Protein AF-A0AAU8ALI7-F1 (afdb_monomer)

Secondary structure (DSSP, 8-state):
---EEEEEE-GGGHHHHHHHHHHTHHHHTTSEEEEEHHHHHHHHHHH---EEEE--GGGTHHHHHHHHHHTT--SEEEEE--SSSPPTTHHHHHHHHHHHHHTT-EEE-SHHHHHHHHH-GGGGSPP--------EE---S-TT-EEEEE--TTEEHHHHHHHHHHHHHTT-EEEEE-TT--TT-EEEEEEEE--SSSSPEEEEEEEEEP-S-GGG--GGG-SEEEE--BSHHHHHTT-HHHHHHHHHHHHTT--EEEETTTHHHHHTSSTTTTTT-EE---GGGHHHHHHTT-EEPP--TT-EEEETTEEEESSGGGHHHHHHHHHHHTT----EEPP----------

Structure (mmCIF, N/CA/C/O backbone):
data_AF-A0AAU8ALI7-F1
#
_entry.id   AF-A0AAU8ALI7-F1
#
loop_
_atom_site.group_PDB
_atom_site.id
_atom_site.type_symbol
_atom_site.label_atom_id
_atom_site.label_alt_id
_atom_site.label_comp_id
_atom_site.label_asym_id
_atom_site.label_entity_id
_atom_site.label_seq_id
_atom_site.pdbx_PDB_ins_code
_atom_site.Cartn_x
_atom_site.Cartn_y
_atom_site.Cartn_z
_atom_site.occupancy
_atom_site.B_iso_or_equiv
_atom_site.auth_seq_id
_atom_site.auth_comp_id
_atom_site.auth_asym_id
_atom_site.auth_atom_id
_atom_site.pdbx_PDB_model_num
ATOM 1 N N . MET A 1 1 ? -32.760 -2.750 18.058 1.00 70.12 1 MET A N 1
ATOM 2 C CA . MET A 1 1 ? -31.903 -3.450 17.072 1.00 70.12 1 MET A CA 1
ATOM 3 C C . MET A 1 1 ? -30.450 -3.290 17.502 1.00 70.12 1 MET A C 1
ATOM 5 O O . MET A 1 1 ? -30.125 -2.247 18.060 1.00 70.12 1 MET A O 1
ATOM 9 N N . LYS A 1 2 ? -29.601 -4.308 17.316 1.00 86.44 2 LYS A N 1
ATOM 10 C CA . LYS A 1 2 ? -28.184 -4.256 17.710 1.00 86.44 2 LYS A CA 1
ATOM 11 C C . LYS A 1 2 ? -27.398 -3.426 16.685 1.00 86.44 2 LYS A C 1
ATOM 13 O O . LYS A 1 2 ? -27.507 -3.691 15.497 1.00 86.44 2 LYS A O 1
ATOM 18 N N . GLN A 1 3 ? -26.627 -2.447 17.154 1.00 91.06 3 GLN A N 1
ATOM 19 C CA . GLN A 1 3 ? -25.783 -1.574 16.313 1.00 91.06 3 GLN A CA 1
ATOM 20 C C . GLN A 1 3 ? -24.332 -2.049 16.363 1.00 91.06 3 GLN A C 1
ATOM 22 O O . GLN A 1 3 ? -23.925 -2.662 17.353 1.00 91.06 3 GLN A O 1
ATOM 27 N N . ARG A 1 4 ? -23.555 -1.754 15.321 1.00 94.50 4 ARG A N 1
ATOM 28 C CA . ARG A 1 4 ? -22.120 -2.053 15.216 1.00 94.50 4 ARG A CA 1
ATOM 29 C C . ARG A 1 4 ? -21.335 -0.764 15.441 1.00 94.50 4 ARG A C 1
ATOM 31 O O . ARG A 1 4 ? -21.298 0.102 14.567 1.00 94.50 4 ARG A O 1
ATOM 38 N N . ILE A 1 5 ? -20.747 -0.632 16.629 1.00 96.19 5 ILE A N 1
ATOM 39 C CA . ILE A 1 5 ? -20.137 0.609 17.125 1.00 96.19 5 ILE A CA 1
ATOM 40 C C . ILE A 1 5 ? -18.626 0.421 17.239 1.00 96.19 5 ILE A C 1
ATOM 42 O O . ILE A 1 5 ? -18.169 -0.488 17.930 1.00 96.19 5 ILE A O 1
ATOM 46 N N . ALA A 1 6 ? -17.844 1.288 16.599 1.00 97.69 6 ALA A N 1
ATOM 47 C CA . ALA A 1 6 ? -16.396 1.331 16.771 1.00 97.69 6 ALA A CA 1
ATOM 48 C C . ALA A 1 6 ? -15.996 2.444 17.734 1.00 97.69 6 ALA A C 1
ATOM 50 O O . ALA A 1 6 ? -16.487 3.565 17.622 1.00 97.69 6 ALA A O 1
ATOM 51 N N . MET A 1 7 ? -15.059 2.144 18.631 1.00 97.81 7 MET A N 1
ATOM 52 C CA . MET A 1 7 ? -14.462 3.099 19.561 1.00 97.81 7 MET A CA 1
ATOM 53 C C . MET A 1 7 ? -12.962 3.237 19.289 1.00 97.81 7 MET A C 1
ATOM 55 O O . MET A 1 7 ? -12.190 2.281 19.427 1.00 97.81 7 MET A O 1
ATOM 59 N N . VAL A 1 8 ? -12.542 4.446 18.923 1.00 96.19 8 VAL A N 1
ATOM 60 C CA . VAL A 1 8 ? -11.147 4.812 18.635 1.00 96.19 8 VAL A CA 1
ATOM 61 C C . VAL A 1 8 ? -10.798 6.081 19.400 1.00 96.19 8 VAL A C 1
ATOM 63 O O . VAL A 1 8 ? -11.642 6.940 19.627 1.00 96.19 8 VAL A O 1
ATOM 66 N N . ALA A 1 9 ? -9.555 6.208 19.848 1.00 95.44 9 ALA A N 1
ATOM 67 C CA . ALA A 1 9 ? -9.121 7.397 20.568 1.00 95.44 9 ALA A CA 1
ATOM 68 C C . ALA A 1 9 ? -7.627 7.620 20.367 1.00 95.44 9 ALA A C 1
ATOM 70 O O . ALA A 1 9 ? -6.855 6.657 20.421 1.00 95.44 9 ALA A O 1
ATOM 71 N N . HIS A 1 10 ? -7.226 8.881 20.195 1.00 93.31 10 HIS A N 1
ATOM 72 C CA . HIS A 1 10 ? -5.819 9.260 20.328 1.00 93.31 10 HIS A CA 1
ATOM 73 C C . HIS A 1 10 ? -5.335 8.968 21.754 1.00 93.31 10 HIS A C 1
ATOM 75 O O . HIS A 1 10 ? -6.132 8.884 22.692 1.00 93.31 10 HIS A O 1
ATOM 81 N N . ASP A 1 11 ? -4.024 8.801 21.931 1.00 90.44 11 ASP A N 1
ATOM 82 C CA . ASP A 1 11 ? -3.444 8.333 23.196 1.00 90.44 11 ASP A CA 1
ATOM 83 C C . ASP A 1 11 ? -3.861 9.180 24.404 1.00 90.44 11 ASP A C 1
ATOM 85 O O . ASP A 1 11 ? -4.261 8.626 25.434 1.00 90.44 11 ASP A O 1
ATOM 89 N N . SER A 1 12 ? -3.855 10.506 24.245 1.00 91.75 12 SER A N 1
ATOM 90 C CA . SER A 1 12 ? -4.278 11.478 25.261 1.00 91.75 12 SER A CA 1
ATOM 91 C C . SER A 1 12 ? -5.777 11.410 25.586 1.00 91.75 12 SER A C 1
ATOM 93 O O . SER A 1 12 ? -6.181 11.767 26.690 1.00 91.75 12 SER A O 1
ATOM 95 N N . GLN A 1 13 ? -6.603 10.897 24.669 1.00 95.75 13 GLN A N 1
ATOM 96 C CA . GLN A 1 13 ? -8.066 10.841 24.787 1.00 95.75 13 GLN A CA 1
ATOM 97 C C . GLN A 1 13 ? -8.597 9.491 25.285 1.00 95.75 13 GLN A C 1
ATOM 99 O O . GLN A 1 13 ? -9.768 9.372 25.652 1.00 95.75 13 GLN A O 1
ATOM 104 N N . LYS A 1 14 ? -7.757 8.453 25.337 1.00 95.94 14 LYS A N 1
ATOM 105 C CA . LYS A 1 14 ? -8.155 7.119 25.815 1.00 95.94 14 LYS A CA 1
ATOM 106 C C . LYS A 1 14 ? -8.745 7.110 27.234 1.00 95.94 14 LYS A C 1
ATOM 108 O O . LYS A 1 14 ? -9.722 6.391 27.420 1.00 95.94 14 LYS A O 1
ATOM 113 N N . PRO A 1 15 ? -8.231 7.872 28.225 1.00 97.12 15 PRO A N 1
ATOM 114 C CA . PRO A 1 15 ? -8.880 7.958 29.535 1.00 97.12 15 PRO A CA 1
ATOM 115 C C . PRO A 1 15 ? -10.328 8.454 29.429 1.00 97.12 15 PRO A C 1
ATOM 117 O O . PRO A 1 15 ? -11.236 7.798 29.927 1.00 97.12 15 PRO A O 1
ATOM 120 N N . ALA A 1 16 ? -10.556 9.531 28.670 1.00 97.19 16 ALA A N 1
ATOM 121 C CA . ALA A 1 16 ? -11.891 10.078 28.450 1.00 97.19 16 ALA A CA 1
ATOM 122 C C . ALA A 1 16 ? -12.823 9.086 27.733 1.00 97.19 16 ALA A C 1
ATOM 124 O O . ALA A 1 16 ? -14.003 9.011 28.071 1.00 97.19 16 ALA A O 1
ATOM 125 N N . MET A 1 17 ? -12.303 8.301 26.780 1.00 98.06 17 MET A N 1
ATOM 126 C CA . MET A 1 17 ? -13.054 7.230 26.112 1.00 98.06 17 MET A CA 1
ATOM 127 C C . MET A 1 17 ? -13.484 6.133 27.094 1.00 98.06 17 MET A C 1
ATOM 129 O O . MET A 1 17 ? -14.634 5.705 27.062 1.00 98.06 17 MET A O 1
ATOM 133 N N . VAL A 1 18 ? -12.586 5.683 27.976 1.00 98.25 18 VAL A N 1
ATOM 134 C CA . VAL A 1 18 ? -12.904 4.656 28.984 1.00 98.25 18 VAL A CA 1
ATOM 135 C C . VAL A 1 18 ? -13.940 5.172 29.980 1.00 98.25 18 VAL A C 1
ATOM 137 O O . VAL A 1 18 ? -14.906 4.468 30.268 1.00 98.25 18 VAL A O 1
ATOM 140 N N . ASP A 1 19 ? -13.776 6.402 30.468 1.00 98.12 19 ASP A N 1
ATOM 141 C CA . ASP A 1 19 ? -14.725 7.020 31.399 1.00 98.12 19 ASP A CA 1
ATOM 142 C C . ASP A 1 19 ? -16.109 7.187 30.765 1.00 98.12 19 ASP A C 1
ATOM 144 O O . ASP A 1 19 ? -17.129 6.909 31.400 1.00 98.12 19 ASP A O 1
ATOM 148 N N . TRP A 1 20 ? -16.150 7.600 29.497 1.00 98.25 20 TRP A N 1
ATOM 149 C CA . TRP A 1 20 ? -17.383 7.681 28.724 1.00 98.25 20 TRP A CA 1
ATOM 150 C C . TRP A 1 20 ? -18.023 6.298 28.542 1.00 98.25 20 TRP A C 1
ATOM 152 O O . TRP A 1 20 ? -19.189 6.110 28.885 1.00 98.25 20 TRP A O 1
ATOM 162 N N . ALA A 1 21 ? -17.256 5.297 28.107 1.00 98.06 21 ALA A N 1
ATOM 163 C CA . ALA A 1 21 ? -17.763 3.941 27.910 1.00 98.06 21 ALA A CA 1
ATOM 164 C C . ALA A 1 21 ? -18.290 3.318 29.214 1.00 98.06 21 ALA A C 1
ATOM 166 O O . ALA A 1 21 ? -19.308 2.628 29.200 1.00 98.06 21 ALA A O 1
ATOM 167 N N . ARG A 1 22 ? -17.649 3.601 30.356 1.00 97.94 22 ARG A N 1
ATOM 168 C CA . ARG A 1 22 ? -18.122 3.168 31.678 1.00 97.94 22 ARG A CA 1
ATOM 169 C C . ARG A 1 22 ? -19.449 3.831 32.050 1.00 97.94 22 ARG A C 1
ATOM 171 O O . ARG A 1 22 ? -20.348 3.145 32.526 1.00 97.94 22 ARG A O 1
ATOM 178 N N . ALA A 1 23 ? -19.591 5.135 31.810 1.00 97.62 23 ALA A N 1
ATOM 179 C CA . ALA A 1 23 ? -20.829 5.868 32.086 1.00 97.62 23 ALA A CA 1
ATOM 180 C C . ALA A 1 23 ? -22.013 5.410 31.213 1.00 97.62 23 ALA A C 1
ATOM 182 O O . ALA A 1 23 ? -23.163 5.536 31.624 1.00 97.62 23 ALA A O 1
ATOM 183 N N . HIS A 1 24 ? -21.732 4.858 30.030 1.00 96.88 24 HIS A N 1
ATOM 184 C CA . HIS A 1 24 ? -22.733 4.381 29.069 1.00 96.88 24 HIS A CA 1
ATOM 185 C C . HIS A 1 24 ? -22.754 2.856 28.916 1.00 96.88 24 HIS A C 1
ATOM 187 O O . HIS A 1 24 ? -23.304 2.340 27.941 1.00 96.88 24 HIS A O 1
ATOM 193 N N . ARG A 1 25 ? -22.176 2.128 29.879 1.00 96.69 25 ARG A N 1
ATOM 194 C CA . ARG A 1 25 ? -21.976 0.675 29.815 1.00 96.69 25 ARG A CA 1
ATOM 195 C C . ARG A 1 25 ? -23.263 -0.085 29.517 1.00 96.69 25 ARG A C 1
ATOM 197 O O . ARG A 1 25 ? -23.260 -0.962 28.659 1.00 96.69 25 ARG A O 1
ATOM 204 N N . ASP A 1 26 ? -24.345 0.264 30.205 1.00 94.38 26 ASP A N 1
ATOM 205 C CA . ASP A 1 26 ? -25.620 -0.445 30.085 1.00 94.38 26 ASP A CA 1
ATOM 206 C C . ASP A 1 26 ? -26.161 -0.369 28.656 1.00 94.38 26 ASP A C 1
ATOM 208 O O . ASP A 1 26 ? -26.565 -1.384 28.093 1.00 94.38 26 ASP A O 1
ATOM 212 N N . VAL A 1 27 ? -26.053 0.803 28.023 1.00 93.50 27 VAL A N 1
ATOM 213 C CA . VAL A 1 27 ? -26.450 0.989 26.624 1.00 93.50 27 VAL A CA 1
ATOM 214 C C . VAL A 1 27 ? -25.483 0.257 25.697 1.00 93.50 27 VAL A C 1
ATOM 216 O O . VAL A 1 27 ? -25.910 -0.556 24.883 1.00 93.50 27 VAL A O 1
ATOM 219 N N . LEU A 1 28 ? -24.174 0.480 25.846 1.00 95.56 28 LEU A N 1
ATOM 220 C CA . LEU A 1 28 ? -23.146 -0.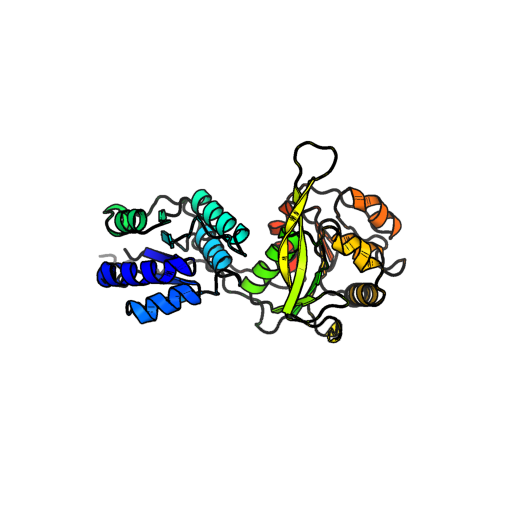096 24.969 1.00 95.56 28 LEU A CA 1
ATOM 221 C C . LEU A 1 28 ? -23.142 -1.630 24.977 1.00 95.56 28 LEU A C 1
ATOM 223 O O . LEU A 1 28 ? -22.909 -2.241 23.936 1.00 95.56 28 LEU A O 1
ATOM 227 N N . SER A 1 29 ? -23.450 -2.253 26.116 1.00 96.00 29 SER A N 1
ATOM 228 C CA . SER A 1 29 ? -23.508 -3.714 26.260 1.00 96.00 29 SER A CA 1
ATOM 229 C C . SER A 1 29 ? -24.579 -4.382 25.386 1.00 96.00 29 SER A C 1
ATOM 231 O O . SER A 1 29 ? -24.453 -5.558 25.043 1.00 96.00 29 SER A O 1
ATOM 233 N N . ALA A 1 30 ? -25.600 -3.631 24.961 1.00 93.75 30 ALA A N 1
ATOM 234 C CA . ALA A 1 30 ? -26.629 -4.118 24.049 1.00 93.75 30 ALA A CA 1
ATOM 235 C C . ALA A 1 30 ? -26.174 -4.135 22.575 1.00 93.75 30 ALA A C 1
ATOM 237 O O . ALA A 1 30 ? -26.891 -4.668 21.726 1.00 93.75 30 ALA A O 1
ATOM 238 N N . HIS A 1 31 ? -24.998 -3.578 22.258 1.00 94.56 31 HIS A N 1
ATOM 239 C CA . HIS A 1 31 ? -24.466 -3.387 20.905 1.00 94.56 31 HIS A CA 1
ATOM 240 C C . HIS A 1 31 ? -23.264 -4.297 20.604 1.00 94.56 31 HIS A C 1
ATOM 242 O O . HIS A 1 31 ? -22.757 -5.006 21.470 1.00 94.56 31 HIS A O 1
ATOM 248 N N . THR A 1 32 ? -22.864 -4.383 19.333 1.00 96.00 32 THR A N 1
ATOM 249 C CA . THR A 1 32 ? -21.643 -5.094 18.923 1.00 96.00 32 THR A CA 1
ATOM 250 C C . THR A 1 32 ? -20.525 -4.070 18.864 1.00 96.00 32 THR A C 1
ATOM 252 O O . THR A 1 32 ? -20.617 -3.109 18.098 1.00 96.00 32 THR A O 1
ATOM 255 N N . LEU A 1 33 ? -19.492 -4.259 19.679 1.00 97.56 33 LEU A N 1
ATOM 256 C CA . LEU A 1 33 ? -18.451 -3.260 19.880 1.00 97.56 33 LEU A CA 1
ATOM 257 C C . LEU A 1 33 ? -17.150 -3.674 19.194 1.00 97.56 33 LEU A C 1
ATOM 259 O O . LEU A 1 33 ? -16.700 -4.814 19.313 1.00 97.56 3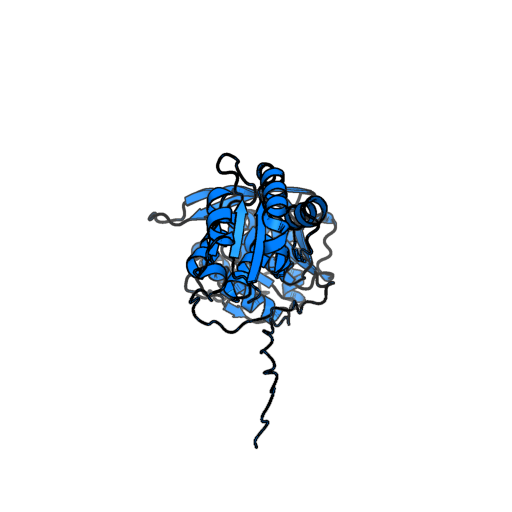3 LEU A O 1
ATOM 263 N N . TYR A 1 34 ? -16.528 -2.716 18.519 1.00 98.06 34 TYR A N 1
ATOM 264 C CA . TYR A 1 34 ? -15.217 -2.835 17.892 1.00 98.06 34 TYR A CA 1
ATOM 265 C C . TYR A 1 34 ? -14.286 -1.757 18.443 1.00 98.06 34 TYR A C 1
ATOM 267 O O . TYR A 1 34 ? -14.726 -0.675 18.833 1.00 98.06 34 TYR A O 1
ATOM 275 N N . GLY A 1 35 ? -12.983 -2.009 18.438 1.00 96.12 35 GLY A N 1
ATOM 276 C CA . GLY A 1 35 ? -12.000 -0.981 18.765 1.00 96.12 35 GLY A CA 1
ATOM 277 C C . GLY A 1 35 ? -10.611 -1.353 18.281 1.00 96.12 35 GLY A C 1
ATOM 278 O O . GLY A 1 35 ? -10.262 -2.531 18.218 1.00 96.12 35 GLY A O 1
ATOM 279 N N . THR A 1 36 ? -9.793 -0.356 17.948 1.00 94.12 36 THR A N 1
ATOM 280 C CA . THR A 1 36 ? -8.374 -0.603 17.650 1.00 94.12 36 THR A CA 1
ATOM 281 C C . THR A 1 36 ? -7.682 -1.166 18.888 1.00 94.12 36 THR A C 1
ATOM 283 O O . THR A 1 36 ? -8.018 -0.759 20.000 1.00 94.12 36 THR A O 1
ATOM 286 N N . ALA A 1 37 ? -6.713 -2.075 18.721 1.00 89.06 37 ALA A N 1
ATOM 287 C CA . ALA A 1 37 ? -6.124 -2.874 19.809 1.00 89.06 37 ALA A CA 1
ATOM 288 C C . ALA A 1 37 ? -5.899 -2.090 21.114 1.00 89.06 37 ALA A C 1
ATOM 290 O O . ALA A 1 37 ? -6.317 -2.505 22.191 1.00 89.06 37 ALA A O 1
ATOM 291 N N . SER A 1 38 ? -5.277 -0.913 21.005 1.00 91.25 38 SER A N 1
ATOM 292 C CA . SER A 1 38 ? -4.932 -0.091 22.164 1.00 91.25 38 SER A CA 1
ATOM 293 C C . SER A 1 38 ? -6.118 0.628 22.821 1.00 91.25 38 SER A C 1
ATOM 295 O O . SER A 1 38 ? -6.106 0.812 24.035 1.00 91.25 38 SER A O 1
ATOM 297 N N . THR A 1 39 ? -7.130 1.053 22.059 1.00 95.31 39 THR A N 1
ATOM 298 C CA . THR A 1 39 ? -8.319 1.723 22.616 1.00 95.31 39 THR A CA 1
ATOM 299 C C . THR A 1 39 ? -9.338 0.691 23.074 1.00 95.31 39 THR A C 1
ATOM 301 O O . THR A 1 39 ? -9.785 0.750 24.217 1.00 95.31 39 THR A O 1
ATOM 304 N N . GLY A 1 40 ? -9.636 -0.295 22.225 1.00 95.12 40 GLY A N 1
ATOM 305 C CA . GLY A 1 40 ? -10.546 -1.393 22.534 1.00 95.12 40 GLY A CA 1
ATOM 306 C C . GLY A 1 40 ? -10.106 -2.177 23.768 1.00 95.12 40 GLY A C 1
ATOM 307 O O . GLY A 1 40 ? -10.933 -2.424 24.637 1.00 95.12 40 GLY A O 1
ATOM 308 N N . GLY A 1 41 ? -8.805 -2.468 23.911 1.00 95.06 41 GLY A N 1
ATOM 309 C CA . GLY A 1 41 ? -8.275 -3.150 25.095 1.00 95.06 41 GLY A CA 1
ATOM 310 C C . GLY A 1 41 ? -8.517 -2.366 26.389 1.00 95.06 41 GLY A C 1
ATOM 311 O O . GLY A 1 41 ? -9.008 -2.925 27.365 1.00 95.06 41 GLY A O 1
ATOM 312 N N . ARG A 1 42 ? -8.271 -1.047 26.376 1.00 96.69 42 ARG A N 1
ATOM 313 C CA . ARG A 1 42 ? -8.520 -0.181 27.543 1.00 96.69 42 ARG A CA 1
ATOM 314 C C . ARG A 1 42 ? -10.004 -0.053 27.879 1.00 96.69 42 ARG A C 1
ATOM 316 O O . ARG A 1 42 ? -10.344 0.048 29.054 1.00 96.69 42 ARG A O 1
ATOM 323 N N . VAL A 1 43 ? -10.882 -0.032 26.876 1.00 97.50 43 VAL A N 1
ATOM 324 C CA . VAL A 1 43 ? -12.336 0.007 27.094 1.00 97.50 43 VAL A CA 1
ATOM 325 C C . VAL A 1 43 ? -12.838 -1.325 27.648 1.00 97.50 43 VAL A C 1
ATOM 327 O O . VAL A 1 43 ? -13.603 -1.317 28.610 1.00 97.50 43 VAL A O 1
ATOM 330 N N . ALA A 1 44 ? -12.383 -2.454 27.102 1.00 95.62 44 ALA A N 1
ATOM 331 C CA . ALA A 1 44 ? -12.765 -3.777 27.586 1.00 95.62 44 ALA A CA 1
ATOM 332 C C . ALA A 1 44 ? -12.381 -3.966 29.061 1.00 95.62 44 ALA A C 1
ATOM 334 O O . ALA A 1 44 ? -13.228 -4.325 29.877 1.00 95.62 44 ALA A O 1
ATOM 335 N N . GLU A 1 45 ? -11.140 -3.627 29.420 1.00 95.50 45 GLU A N 1
ATOM 336 C CA . GLU A 1 45 ? -10.646 -3.697 30.798 1.00 95.50 45 GLU A CA 1
ATOM 337 C C . GLU A 1 45 ? -11.331 -2.667 31.713 1.00 95.50 45 GLU A C 1
ATOM 339 O O . GLU A 1 45 ? -11.841 -3.005 32.780 1.00 95.50 45 GLU A O 1
ATOM 344 N N . GLY A 1 46 ? -11.373 -1.398 31.300 1.00 94.56 46 GLY A N 1
ATOM 345 C CA . GLY A 1 46 ? -11.804 -0.298 32.160 1.00 94.56 46 GLY A CA 1
ATOM 346 C C . GLY A 1 46 ? -13.320 -0.148 32.315 1.00 94.56 46 GLY A C 1
ATOM 347 O O . GLY A 1 46 ? -13.771 0.377 33.339 1.00 94.56 46 GLY A O 1
ATOM 348 N N . ALA A 1 47 ? -14.108 -0.583 31.330 1.00 95.12 47 ALA A N 1
ATOM 349 C CA . ALA A 1 47 ? -15.572 -0.511 31.344 1.00 95.12 47 ALA A CA 1
ATOM 350 C C . ALA A 1 47 ? -16.251 -1.893 31.434 1.00 95.12 47 ALA A C 1
ATOM 352 O O . ALA A 1 47 ? -17.472 -1.960 31.588 1.00 95.12 47 ALA A O 1
ATOM 353 N N . GLY A 1 48 ? -15.494 -2.997 31.369 1.00 94.81 48 GLY A N 1
ATOM 354 C CA . GLY A 1 48 ? -16.042 -4.355 31.449 1.00 94.81 48 GLY A CA 1
ATOM 355 C C . GLY A 1 48 ? -17.015 -4.656 30.308 1.00 94.81 48 GLY A C 1
ATOM 356 O O . GLY A 1 48 ? -18.114 -5.162 30.559 1.00 94.81 48 GLY A O 1
ATOM 357 N N . LEU A 1 49 ? -16.643 -4.255 29.090 1.00 96.56 49 LEU A N 1
ATOM 358 C CA . LEU A 1 49 ? -17.407 -4.426 27.853 1.00 96.56 49 LEU A CA 1
ATOM 359 C C . LEU A 1 49 ? -16.732 -5.471 26.957 1.00 96.56 49 LEU A C 1
ATOM 361 O O . LEU A 1 49 ? -15.507 -5.527 26.883 1.00 96.56 49 LEU A O 1
ATOM 365 N N . ASP A 1 50 ? -17.530 -6.262 26.243 1.00 96.19 50 ASP A N 1
ATOM 366 C CA . ASP A 1 50 ? -17.021 -7.181 25.223 1.00 96.19 50 ASP A CA 1
ATOM 367 C C . ASP A 1 50 ? -16.742 -6.408 23.926 1.00 96.19 50 ASP A C 1
ATOM 369 O O . ASP A 1 50 ? -17.667 -5.921 23.272 1.00 96.19 50 ASP A O 1
ATOM 373 N N . VAL A 1 51 ? -15.460 -6.234 23.592 1.00 96.81 51 VAL A N 1
ATOM 374 C CA . VAL A 1 51 ? -15.001 -5.442 22.443 1.00 96.81 51 VAL A CA 1
ATOM 375 C C . VAL A 1 51 ? -14.153 -6.314 21.526 1.00 96.81 51 VAL A C 1
ATOM 377 O O . VAL A 1 51 ? -13.094 -6.804 21.914 1.00 96.81 51 VAL A O 1
ATOM 380 N N . THR A 1 52 ? -14.570 -6.439 20.266 1.00 96.75 52 THR A N 1
ATOM 381 C CA . THR A 1 52 ? -13.759 -7.084 19.229 1.00 96.75 52 THR A CA 1
ATOM 382 C C . THR A 1 52 ? -12.558 -6.201 18.894 1.00 96.75 52 THR A C 1
ATOM 384 O O . THR A 1 52 ? -12.708 -5.077 18.401 1.00 96.75 52 THR A O 1
ATOM 387 N N . LEU A 1 53 ? -11.356 -6.712 19.161 1.00 94.25 53 LEU A N 1
ATOM 388 C CA . LEU A 1 53 ? -10.111 -5.980 18.951 1.00 94.25 53 LEU A CA 1
ATOM 389 C C . LEU A 1 53 ? -9.642 -6.079 17.497 1.00 94.25 53 LEU A C 1
ATOM 391 O O . LEU A 1 53 ? -9.440 -7.163 16.953 1.00 94.25 53 LEU A O 1
ATOM 395 N N . LEU A 1 54 ? -9.427 -4.917 16.891 1.00 92.62 54 LEU A N 1
ATOM 396 C CA . LEU A 1 54 ? -8.763 -4.743 15.603 1.00 92.62 54 LEU A CA 1
ATOM 397 C C . LEU A 1 54 ? -7.266 -4.475 15.820 1.00 92.62 54 LEU A C 1
ATOM 399 O O . LEU A 1 54 ? -6.800 -4.381 16.958 1.00 92.62 54 LEU A O 1
ATOM 403 N N . LYS A 1 55 ? -6.488 -4.291 14.748 1.00 84.62 55 LYS A N 1
ATOM 404 C CA . LYS A 1 55 ? -5.100 -3.811 14.855 1.00 84.62 55 LYS A CA 1
ATOM 405 C C . LYS A 1 55 ? -5.060 -2.426 15.517 1.00 84.62 55 LYS A C 1
ATOM 407 O O . LYS A 1 55 ? -6.075 -1.736 15.633 1.00 84.62 55 LYS A O 1
ATOM 412 N N . SER A 1 56 ? -3.893 -2.003 16.001 1.00 86.62 56 SER A N 1
ATOM 413 C CA . SER A 1 56 ? -3.729 -0.605 16.421 1.00 86.62 56 SER A CA 1
ATOM 414 C C . SER A 1 56 ? -3.886 0.320 15.209 1.00 86.62 56 SER A C 1
ATOM 416 O O . SER A 1 56 ? -3.556 -0.089 14.097 1.00 86.62 56 SER A O 1
ATOM 418 N N . GLY A 1 57 ? -4.371 1.550 15.420 1.00 84.00 57 GLY A N 1
ATOM 419 C CA . GLY A 1 57 ? -4.583 2.536 14.345 1.00 84.00 57 GLY A CA 1
ATOM 420 C C . GLY A 1 57 ? -3.389 2.641 13.383 1.00 84.00 57 GLY A C 1
ATOM 421 O O . GLY A 1 57 ? -3.525 2.228 12.230 1.00 84.00 57 GLY A O 1
ATOM 422 N N . PRO A 1 58 ? -2.173 2.960 13.885 1.00 78.00 58 PRO A N 1
ATOM 423 C CA . PRO A 1 58 ? -0.959 3.066 13.063 1.00 78.00 58 PRO A CA 1
ATOM 424 C C . PRO A 1 58 ? -0.538 1.786 12.323 1.00 78.00 58 PRO A C 1
ATOM 426 O O . PRO A 1 58 ? 0.282 1.840 11.410 1.00 78.00 58 PRO A O 1
ATOM 429 N N . LEU A 1 59 ? -1.023 0.616 12.751 1.00 79.62 59 LEU A N 1
ATOM 430 C CA . LEU A 1 59 ? -0.710 -0.681 12.140 1.00 79.62 59 LEU A CA 1
ATOM 431 C C . LEU A 1 59 ? -1.856 -1.192 11.249 1.00 79.62 59 LEU A C 1
ATOM 433 O O . LEU A 1 59 ? -1.946 -2.394 10.989 1.00 79.62 59 LEU A O 1
ATOM 437 N N . GLY A 1 60 ? -2.742 -0.297 10.803 1.00 80.88 60 GLY A N 1
ATOM 438 C CA . GLY A 1 60 ? -3.840 -0.600 9.883 1.00 80.88 60 GLY A CA 1
ATOM 439 C C . GLY A 1 60 ? -5.197 -0.826 10.553 1.00 80.88 60 GLY A C 1
ATOM 440 O O . GLY A 1 60 ? -6.139 -1.235 9.880 1.00 80.88 60 GLY A O 1
ATOM 441 N N . GLY A 1 61 ? -5.336 -0.564 11.857 1.00 88.06 61 GLY A N 1
ATOM 442 C CA . GLY A 1 61 ? -6.631 -0.627 12.544 1.00 88.06 61 GLY A CA 1
ATOM 443 C C . GLY A 1 61 ? -7.646 0.368 11.977 1.00 88.06 61 GLY A C 1
ATOM 444 O O . GLY A 1 61 ? -8.814 0.025 11.794 1.00 88.06 61 GLY A O 1
ATOM 445 N N . ASP A 1 62 ? -7.184 1.565 11.610 1.00 90.75 62 ASP A N 1
ATOM 446 C CA . ASP A 1 62 ? -8.031 2.597 11.002 1.00 90.75 62 ASP A CA 1
ATOM 447 C C . ASP A 1 62 ? -8.482 2.185 9.593 1.00 90.75 62 ASP A C 1
ATOM 449 O O . ASP A 1 62 ? -9.626 2.420 9.207 1.00 90.75 62 ASP A O 1
ATOM 453 N N . GLN A 1 63 ? -7.634 1.456 8.858 1.00 85.31 63 GLN A N 1
ATOM 454 C CA . GLN A 1 63 ? -8.005 0.870 7.569 1.00 85.31 63 GLN A CA 1
ATOM 455 C C . GLN A 1 63 ? -9.024 -0.263 7.713 1.00 85.31 63 GLN A C 1
ATOM 457 O O . GLN A 1 63 ? -9.952 -0.348 6.911 1.00 85.31 63 GLN A O 1
ATOM 462 N N . GLN A 1 64 ? -8.900 -1.110 8.742 1.00 87.75 64 GLN A N 1
ATOM 463 C CA . GLN A 1 64 ? -9.899 -2.147 9.028 1.00 87.75 64 GLN A CA 1
ATOM 464 C C . GLN A 1 64 ? -11.271 -1.524 9.310 1.00 87.75 64 GLN A C 1
ATOM 466 O O . GLN A 1 64 ? -12.277 -1.991 8.779 1.00 87.75 64 GLN A O 1
ATOM 471 N N . LEU A 1 65 ? -11.313 -0.433 10.080 1.00 92.75 65 LEU A N 1
ATOM 472 C CA . LEU A 1 65 ? -12.543 0.328 10.309 1.00 92.75 65 LEU A CA 1
ATOM 473 C C . LEU A 1 65 ? -13.065 0.981 9.028 1.00 92.75 65 LEU A C 1
ATOM 475 O O . LEU A 1 65 ? -14.258 0.889 8.743 1.00 92.75 65 LEU A O 1
ATOM 479 N N . GLY A 1 66 ? -12.186 1.581 8.224 1.00 90.00 66 GLY A N 1
ATOM 480 C CA . GLY A 1 66 ? -12.552 2.161 6.933 1.00 90.00 66 GLY A CA 1
ATOM 481 C C . GLY A 1 66 ? -13.155 1.135 5.968 1.00 90.00 66 GLY A C 1
ATOM 482 O O . GLY A 1 66 ? -14.147 1.434 5.301 1.00 90.00 66 GLY A O 1
ATOM 483 N N . ALA A 1 67 ? -12.620 -0.089 5.943 1.00 84.81 67 ALA A N 1
ATOM 484 C CA . ALA A 1 67 ? -13.179 -1.203 5.180 1.00 84.81 67 ALA A CA 1
ATOM 485 C C . ALA A 1 67 ? -14.570 -1.590 5.700 1.00 84.81 67 ALA A C 1
ATOM 487 O O . ALA A 1 67 ? -15.521 -1.651 4.923 1.00 84.81 67 ALA A O 1
ATOM 488 N N . MET A 1 68 ? -14.728 -1.744 7.021 1.00 89.69 68 MET A N 1
ATOM 489 C CA . MET A 1 68 ? -16.033 -2.034 7.622 1.00 89.69 68 MET A CA 1
ATOM 490 C C . MET A 1 68 ? -17.077 -0.959 7.292 1.00 89.69 68 MET A C 1
ATOM 492 O O . MET A 1 68 ? -18.228 -1.291 7.018 1.00 89.69 68 MET A O 1
ATOM 496 N N . ILE A 1 69 ? -16.688 0.316 7.274 1.00 89.19 69 ILE A N 1
ATOM 497 C CA . ILE A 1 69 ? -17.553 1.431 6.868 1.00 89.19 69 ILE A CA 1
ATOM 498 C C . ILE A 1 69 ? -17.959 1.307 5.398 1.00 89.19 69 ILE A C 1
ATOM 500 O O . ILE A 1 69 ? -19.147 1.346 5.077 1.00 89.19 69 ILE A O 1
ATOM 504 N N . ALA A 1 70 ? -16.990 1.115 4.500 1.00 82.81 70 ALA A N 1
ATOM 505 C CA . ALA A 1 70 ? -17.251 0.973 3.069 1.00 82.81 70 ALA A CA 1
ATOM 506 C C . ALA A 1 70 ? -18.125 -0.258 2.739 1.00 82.81 70 ALA A C 1
ATOM 508 O O . ALA A 1 70 ? -18.869 -0.243 1.755 1.00 82.81 70 ALA A O 1
ATOM 509 N N . GLU A 1 71 ? -18.057 -1.300 3.573 1.00 78.62 71 GLU A N 1
ATOM 510 C CA . GLU A 1 71 ? -18.822 -2.552 3.479 1.00 78.62 71 GLU A CA 1
ATOM 511 C C . GLU A 1 71 ? -20.204 -2.500 4.159 1.00 78.62 71 GLU A C 1
ATOM 513 O O . GLU A 1 71 ? -20.927 -3.500 4.142 1.00 78.62 71 GLU A O 1
ATOM 518 N N . GLY A 1 72 ? -20.574 -1.385 4.804 1.00 81.12 72 GLY A N 1
ATOM 519 C CA . GLY A 1 72 ? -21.820 -1.290 5.579 1.00 81.12 72 GLY A CA 1
ATOM 520 C C . GLY A 1 72 ? -21.844 -2.210 6.809 1.00 81.12 72 GLY A C 1
ATOM 521 O O . GLY A 1 72 ? -22.907 -2.661 7.249 1.00 81.12 72 GLY A O 1
ATOM 522 N N . ARG A 1 73 ? -20.662 -2.543 7.342 1.00 86.31 73 ARG A N 1
ATOM 523 C CA . ARG A 1 73 ? -20.426 -3.374 8.535 1.00 86.31 73 ARG A CA 1
ATOM 524 C C . ARG A 1 73 ? -20.167 -2.567 9.803 1.00 86.31 73 ARG A C 1
ATOM 526 O O . ARG A 1 73 ? -20.000 -3.164 10.864 1.00 86.31 73 ARG A O 1
ATOM 533 N N . LEU A 1 74 ? -20.159 -1.244 9.700 1.00 91.06 74 LEU A N 1
ATOM 534 C CA . LEU A 1 74 ? -20.068 -0.336 10.831 1.00 91.06 74 LEU A CA 1
ATOM 535 C C . LEU A 1 74 ? -21.159 0.731 10.737 1.00 91.06 74 LEU A C 1
ATOM 537 O O . LEU A 1 74 ? -21.283 1.389 9.706 1.00 91.06 74 LEU A O 1
ATOM 541 N N . ASP A 1 75 ? -21.928 0.890 11.812 1.00 90.62 75 ASP A N 1
ATOM 542 C CA . ASP A 1 75 ? -23.050 1.836 11.876 1.00 90.62 75 ASP A CA 1
ATOM 543 C C . ASP A 1 75 ? -22.621 3.167 12.497 1.00 90.62 75 ASP A C 1
ATOM 545 O O . ASP A 1 75 ? -23.031 4.241 12.050 1.00 90.62 75 ASP A O 1
ATOM 549 N N . ILE A 1 76 ? -21.782 3.087 13.535 1.00 94.31 76 ILE A N 1
ATOM 550 C CA . ILE A 1 76 ? -21.372 4.230 14.349 1.00 94.31 76 ILE A CA 1
ATOM 551 C C . ILE A 1 76 ? -19.859 4.182 14.567 1.00 94.31 76 ILE A C 1
ATOM 553 O O . ILE A 1 76 ? -19.316 3.173 15.024 1.00 94.31 76 ILE A O 1
ATOM 557 N N . LEU A 1 77 ? -19.189 5.299 14.296 1.00 96.44 77 LEU A N 1
ATOM 558 C CA . LEU A 1 77 ? -17.792 5.538 14.640 1.00 96.44 77 LEU A CA 1
ATOM 559 C C . LEU A 1 77 ? -17.709 6.592 15.752 1.00 96.44 77 LEU A C 1
ATOM 561 O O . LEU A 1 77 ? -17.999 7.767 15.535 1.00 96.44 77 LEU A O 1
ATOM 565 N N . ILE A 1 78 ? -17.266 6.182 16.937 1.00 97.50 78 ILE A N 1
ATOM 566 C CA . ILE A 1 78 ? -16.926 7.087 18.037 1.00 97.50 78 ILE A CA 1
ATOM 567 C C . ILE A 1 78 ? -15.409 7.212 18.082 1.00 97.50 78 ILE A C 1
ATOM 569 O O . ILE A 1 78 ? -14.705 6.289 18.495 1.00 97.50 78 ILE A O 1
ATOM 573 N N . PHE A 1 79 ? -14.904 8.358 17.642 1.00 96.44 79 PHE A N 1
ATOM 574 C CA . PHE A 1 79 ? -13.479 8.631 17.559 1.00 96.44 79 PHE A CA 1
ATOM 575 C C . PHE A 1 79 ? -13.115 9.863 18.385 1.00 96.44 79 PHE A C 1
ATOM 577 O O . PHE A 1 79 ? -13.246 10.985 17.919 1.00 96.44 79 PHE A O 1
ATOM 584 N N . PHE A 1 80 ? -12.603 9.681 19.603 1.00 96.31 80 PHE A N 1
ATOM 585 C CA . PHE A 1 80 ? -12.105 10.816 20.387 1.00 96.31 80 PHE A CA 1
ATOM 586 C C . PHE A 1 80 ? -10.733 11.261 19.877 1.00 96.31 80 PHE A C 1
ATOM 588 O O . PHE A 1 80 ? -9.697 10.657 20.180 1.00 96.31 80 PHE A O 1
ATOM 595 N N . THR A 1 81 ? -10.749 12.324 19.080 1.00 91.62 81 THR A N 1
ATOM 596 C CA . THR A 1 81 ? -9.559 12.916 18.470 1.00 91.62 81 THR A CA 1
ATOM 597 C C . THR A 1 81 ? -8.951 13.970 19.387 1.00 91.62 81 THR A C 1
ATOM 599 O O . THR A 1 81 ? -9.663 14.801 19.945 1.00 91.62 81 THR A O 1
ATOM 602 N N . ASP A 1 82 ? -7.629 13.965 19.504 1.00 89.44 82 ASP A N 1
ATOM 603 C CA . ASP A 1 82 ? -6.853 15.094 20.020 1.00 89.44 82 ASP A CA 1
ATOM 604 C C . ASP A 1 82 ? -6.559 16.068 18.865 1.00 89.44 82 ASP A C 1
ATOM 606 O O . ASP A 1 82 ? -5.788 15.694 17.979 1.00 89.44 82 ASP A O 1
ATOM 610 N N . PRO A 1 83 ? -7.164 17.270 18.837 1.00 84.06 83 PRO A N 1
ATOM 611 C CA . PRO A 1 83 ? -6.997 18.213 17.734 1.00 84.06 83 PRO A CA 1
ATOM 612 C C . PRO A 1 83 ? -5.708 19.044 17.825 1.00 84.06 83 PRO A C 1
ATOM 614 O O . PRO A 1 83 ? -5.405 19.778 16.888 1.00 84.06 83 PRO A O 1
ATOM 617 N N . LEU A 1 84 ? -4.979 18.989 18.945 1.00 86.38 84 LEU A N 1
ATOM 618 C CA . LEU A 1 84 ? -3.793 19.824 19.179 1.00 86.38 84 LEU A CA 1
ATOM 619 C C . LEU A 1 84 ? -2.479 19.071 18.949 1.00 86.38 84 LEU A C 1
ATOM 621 O O . LEU A 1 84 ? -1.423 19.693 18.841 1.00 86.38 84 LEU A O 1
ATOM 625 N N . SER A 1 85 ? -2.537 17.742 18.872 1.00 78.88 85 SER A N 1
ATOM 626 C CA . SER A 1 85 ? -1.369 16.883 18.698 1.00 78.88 85 SER A CA 1
ATOM 627 C C . SER A 1 85 ? -1.156 16.498 17.234 1.00 78.88 85 SER A C 1
ATOM 629 O O . SER A 1 85 ? -2.096 16.146 16.525 1.00 78.88 85 SER A O 1
ATOM 631 N N . VAL A 1 86 ? 0.105 16.491 16.791 1.00 74.75 86 VAL A N 1
ATOM 632 C CA . VAL A 1 86 ? 0.483 15.934 15.484 1.00 74.75 86 VAL A CA 1
ATOM 633 C C . VAL A 1 86 ? 0.456 14.412 15.568 1.00 74.75 86 VAL A C 1
ATOM 635 O O . VAL A 1 86 ? 1.162 13.816 16.384 1.00 74.75 86 VAL A O 1
ATOM 638 N N . MET A 1 87 ? -0.326 13.775 14.700 1.00 74.94 87 MET A N 1
ATOM 639 C CA . MET A 1 87 ? -0.453 12.321 14.679 1.00 74.94 87 MET A CA 1
ATOM 640 C C . MET A 1 87 ? 0.447 11.717 13.592 1.00 74.94 87 MET A C 1
ATOM 642 O O . MET A 1 87 ? 0.323 12.093 12.430 1.00 74.94 87 MET A O 1
ATOM 646 N N . PRO A 1 88 ? 1.310 10.728 13.906 1.00 67.44 88 PRO A N 1
ATOM 647 C CA . PRO A 1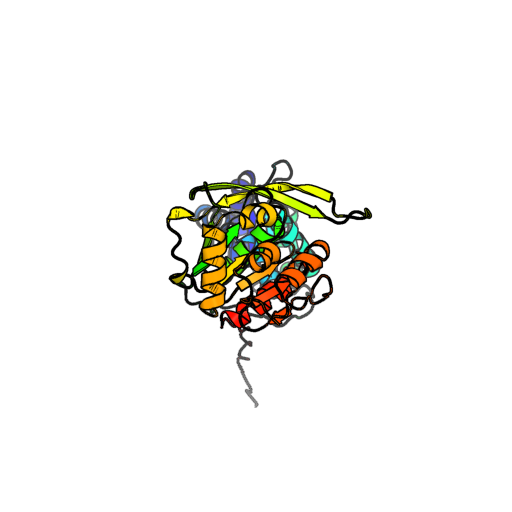 88 ? 2.163 10.068 12.906 1.00 67.44 88 PRO A CA 1
ATOM 648 C C . PRO A 1 88 ? 1.410 9.330 11.785 1.00 67.44 88 PRO A C 1
ATOM 650 O O . PRO A 1 88 ? 2.040 8.871 10.842 1.00 67.44 88 PRO A O 1
ATOM 653 N N . HIS A 1 89 ? 0.095 9.168 11.936 1.00 72.69 89 HIS A N 1
ATOM 654 C CA . HIS A 1 89 ? -0.827 8.472 11.036 1.00 72.69 89 HIS A CA 1
ATOM 655 C C . HIS A 1 89 ? -2.015 9.384 10.667 1.00 72.69 89 HIS A C 1
ATOM 657 O O . HIS A 1 89 ? -3.134 8.919 10.476 1.00 72.69 89 HIS A O 1
ATOM 663 N N . ASP A 1 90 ? -1.802 10.704 10.602 1.00 76.44 90 ASP A N 1
ATOM 664 C CA . ASP A 1 90 ? -2.866 11.683 10.321 1.00 76.44 90 ASP A CA 1
ATOM 665 C C . ASP A 1 90 ? -3.530 11.469 8.945 1.00 76.44 90 ASP A C 1
ATOM 667 O O . ASP A 1 90 ? -4.719 11.734 8.770 1.00 76.44 90 ASP A O 1
ATOM 671 N N . VAL A 1 91 ? -2.797 10.912 7.975 1.00 73.88 91 VAL A N 1
ATOM 672 C CA . VAL A 1 91 ? -3.354 10.494 6.675 1.00 73.88 91 VAL A CA 1
ATOM 673 C C . VAL A 1 91 ? -4.381 9.373 6.837 1.00 73.88 91 VAL A C 1
ATOM 675 O O . VAL A 1 91 ? -5.447 9.442 6.223 1.00 73.88 91 VAL A O 1
ATOM 678 N N . ASP A 1 92 ? -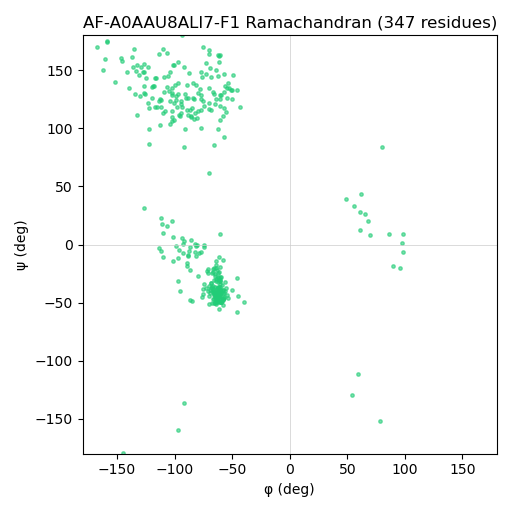4.120 8.395 7.706 1.00 81.00 92 ASP A N 1
ATOM 679 C CA . ASP A 1 92 ? -5.050 7.293 7.979 1.00 81.00 92 ASP A CA 1
ATOM 680 C C . ASP A 1 92 ? -6.317 7.811 8.674 1.00 81.00 92 ASP A C 1
ATOM 682 O O . ASP A 1 92 ? -7.434 7.446 8.297 1.00 81.00 92 ASP A O 1
ATOM 686 N N . VAL A 1 93 ? -6.160 8.743 9.624 1.00 85.00 93 VAL A N 1
ATOM 687 C CA . VAL A 1 93 ? -7.280 9.431 10.287 1.00 85.00 93 VAL A CA 1
ATOM 688 C C . VAL A 1 93 ? -8.121 10.189 9.261 1.00 85.00 93 VAL A C 1
ATOM 690 O O . VAL A 1 93 ? -9.338 10.004 9.202 1.00 85.00 93 VAL A O 1
ATOM 693 N N . LYS A 1 94 ? -7.495 10.990 8.394 1.00 85.06 94 LYS A N 1
ATOM 694 C CA . LYS A 1 94 ? -8.191 11.720 7.320 1.00 85.06 94 LYS A CA 1
ATOM 695 C C . LYS A 1 94 ? -8.911 10.778 6.358 1.00 85.06 94 LYS A C 1
ATOM 697 O O . LYS A 1 94 ? -10.053 11.052 5.986 1.00 85.06 94 LYS A O 1
ATOM 702 N N . ALA A 1 95 ? -8.290 9.661 5.983 1.00 83.75 95 ALA A N 1
ATOM 703 C CA . ALA A 1 95 ? -8.913 8.651 5.136 1.00 83.75 95 ALA A CA 1
ATOM 704 C C . ALA A 1 95 ? -10.144 8.022 5.812 1.00 83.75 95 ALA A C 1
ATOM 706 O O . ALA A 1 95 ? -11.189 7.889 5.164 1.00 83.75 95 ALA A O 1
ATOM 707 N N . LEU A 1 96 ? -10.056 7.711 7.111 1.00 90.75 96 LEU A N 1
ATOM 708 C CA . LEU A 1 96 ? -11.160 7.176 7.911 1.00 90.75 96 LEU A CA 1
ATOM 709 C C . LEU A 1 96 ? -12.321 8.179 8.033 1.00 90.75 96 LEU A C 1
ATOM 711 O O . LEU A 1 96 ? -13.481 7.824 7.806 1.00 90.75 96 LEU A O 1
ATOM 715 N N . LEU A 1 97 ? -12.034 9.449 8.324 1.00 90.12 97 LEU A N 1
ATOM 716 C CA . LEU A 1 97 ? -13.053 10.506 8.386 1.00 90.12 97 LEU A CA 1
ATOM 717 C C . LEU A 1 97 ? -13.717 10.724 7.014 1.00 90.12 97 LEU A C 1
ATOM 719 O O . LEU A 1 97 ? -14.943 10.847 6.915 1.00 90.12 97 LEU A O 1
ATOM 723 N N . ARG A 1 98 ? -12.924 10.704 5.934 1.00 87.75 98 ARG A N 1
ATOM 724 C CA . ARG A 1 98 ? -13.421 10.830 4.558 1.00 87.75 98 ARG A CA 1
ATOM 725 C C . ARG A 1 98 ? -14.364 9.686 4.194 1.00 87.75 98 ARG A C 1
ATOM 727 O O . ARG A 1 98 ? -15.451 9.945 3.682 1.00 87.75 98 ARG A O 1
ATOM 734 N N . ILE A 1 99 ? -13.974 8.431 4.447 1.00 83.69 99 ILE A N 1
ATOM 735 C CA . ILE A 1 99 ? -14.806 7.271 4.092 1.00 83.69 99 ILE A CA 1
ATOM 736 C C . ILE A 1 99 ? -16.077 7.197 4.948 1.00 83.69 99 ILE A C 1
ATOM 738 O O . ILE A 1 99 ? -17.128 6.832 4.419 1.00 83.69 99 ILE A O 1
ATOM 742 N N . SER A 1 100 ? -16.009 7.624 6.216 1.00 89.81 100 SER A N 1
ATOM 743 C CA . SER A 1 100 ? -17.174 7.778 7.105 1.00 89.81 100 SER A CA 1
ATOM 744 C C . SER A 1 100 ? -18.176 8.777 6.532 1.00 89.81 100 SER A C 1
ATOM 746 O O . SER A 1 100 ? -19.356 8.466 6.383 1.00 89.81 100 SER A O 1
ATOM 748 N N . THR A 1 101 ? -17.685 9.950 6.122 1.00 86.62 101 THR A N 1
ATOM 749 C CA . THR A 1 101 ? -18.503 11.007 5.509 1.00 86.62 101 THR A CA 1
ATOM 750 C C . THR A 1 101 ? -19.133 10.530 4.200 1.00 86.62 101 THR A C 1
ATOM 752 O O . THR A 1 101 ? -20.333 10.695 3.984 1.00 86.62 101 THR A O 1
ATOM 755 N N . LEU A 1 102 ? -18.348 9.878 3.335 1.00 78.75 102 LEU A N 1
ATOM 756 C CA . LEU A 1 102 ? -18.823 9.381 2.042 1.00 78.75 102 LEU A CA 1
ATOM 757 C C . LEU A 1 102 ? -19.938 8.334 2.184 1.00 78.75 102 LEU A C 1
ATOM 759 O O . LEU A 1 102 ? -20.854 8.302 1.366 1.00 78.75 102 LEU A O 1
ATOM 763 N N . ASN A 1 103 ? -19.868 7.479 3.207 1.00 81.00 103 ASN A N 1
ATOM 764 C CA . ASN A 1 103 ? -20.868 6.434 3.447 1.00 81.00 103 ASN A CA 1
ATOM 765 C C . ASN A 1 103 ? -21.975 6.859 4.422 1.00 81.00 103 ASN A C 1
ATOM 767 O O . ASN A 1 103 ? -22.825 6.033 4.746 1.00 81.00 103 ASN A O 1
ATOM 771 N N . GLN A 1 104 ? -21.995 8.127 4.854 1.00 84.56 104 GLN A N 1
ATOM 772 C CA . GLN A 1 104 ? -22.984 8.657 5.802 1.00 84.56 104 GLN A CA 1
ATOM 773 C C . GLN A 1 104 ? -23.036 7.850 7.116 1.00 84.56 104 GLN A C 1
ATOM 775 O O . GLN A 1 104 ? -24.092 7.691 7.731 1.00 84.56 104 GLN A O 1
ATOM 780 N N . THR A 1 105 ? -21.885 7.323 7.546 1.00 89.75 105 THR A N 1
ATOM 781 C CA . THR A 1 105 ? -21.741 6.646 8.839 1.00 89.75 105 THR A CA 1
ATOM 782 C C . THR A 1 105 ? -21.851 7.676 9.956 1.00 89.75 105 THR A C 1
ATOM 784 O O . THR A 1 105 ? -21.228 8.738 9.886 1.00 89.75 105 THR A O 1
ATOM 787 N N . ILE A 1 106 ? -22.623 7.368 11.002 1.00 92.25 106 ILE A N 1
ATOM 788 C CA . ILE A 1 106 ? -22.759 8.262 12.156 1.00 92.25 106 ILE A CA 1
ATOM 789 C C . ILE A 1 106 ? -21.395 8.382 12.831 1.00 92.25 106 ILE A C 1
ATOM 791 O O . ILE A 1 106 ? -20.792 7.379 13.211 1.00 92.25 106 ILE A O 1
ATOM 795 N N . MET A 1 107 ? -20.919 9.613 12.994 1.00 92.38 107 MET A N 1
ATOM 796 C CA . MET A 1 107 ? -19.593 9.889 13.527 1.00 92.38 107 MET A CA 1
ATOM 797 C C . MET A 1 107 ? -19.666 10.848 14.713 1.00 92.38 107 MET A C 1
ATOM 799 O O . MET A 1 107 ? -20.280 11.911 14.625 1.00 92.38 107 MET A O 1
ATOM 803 N N . ALA A 1 108 ? -19.006 10.483 15.808 1.00 95.50 108 ALA A N 1
ATOM 804 C CA . ALA A 1 108 ? -18.841 11.319 16.990 1.00 95.50 108 ALA A CA 1
ATOM 805 C C . ALA A 1 108 ? -17.351 11.514 17.281 1.00 95.50 108 ALA A C 1
ATOM 807 O O . ALA A 1 108 ? -16.640 10.549 17.554 1.00 95.50 108 ALA A O 1
ATOM 808 N N . CYS A 1 109 ? -16.879 12.760 17.230 1.00 94.06 109 CYS A N 1
ATOM 809 C CA . CYS A 1 109 ? -15.450 13.079 17.341 1.00 94.06 109 CYS A CA 1
ATOM 810 C C . CYS A 1 109 ? -15.005 13.468 18.764 1.00 94.06 109 CYS A C 1
ATOM 812 O O . CYS A 1 109 ? -13.834 13.744 19.022 1.00 94.06 109 CYS A O 1
ATOM 814 N N . ASN A 1 110 ? -15.952 13.561 19.696 1.00 94.19 110 ASN A N 1
ATOM 815 C CA . ASN A 1 110 ? -15.717 13.957 21.081 1.00 94.19 110 ASN A CA 1
ATOM 816 C C . ASN A 1 110 ? -16.857 13.463 21.980 1.00 94.19 110 ASN A C 1
ATOM 818 O O . ASN A 1 110 ? -17.875 12.959 21.504 1.00 94.19 110 ASN A O 1
ATOM 822 N N . ARG A 1 111 ? -16.707 13.660 23.291 1.00 95.50 111 ARG A N 1
ATOM 823 C CA . ARG A 1 111 ? -17.700 13.237 24.283 1.00 95.50 111 ARG A CA 1
ATOM 824 C C . ARG A 1 111 ? -19.094 13.816 24.043 1.00 95.50 111 ARG A C 1
ATOM 826 O O . ARG A 1 111 ? -20.059 13.068 24.077 1.00 95.50 111 ARG A O 1
ATOM 833 N N . ALA A 1 112 ? -19.201 15.115 23.770 1.00 95.44 112 ALA A N 1
ATOM 834 C CA . ALA A 1 112 ? -20.498 15.770 23.600 1.00 95.44 112 ALA A CA 1
ATOM 835 C C . ALA A 1 112 ? -21.288 15.174 22.424 1.00 95.44 112 ALA A C 1
ATOM 837 O O . ALA A 1 112 ? -22.463 14.843 22.557 1.00 95.44 112 ALA A O 1
ATOM 838 N N . THR A 1 113 ? -20.625 14.970 21.284 1.00 95.44 113 THR A N 1
ATOM 839 C CA . THR A 1 113 ? -21.247 14.333 20.112 1.00 95.44 113 THR A CA 1
ATOM 840 C C . THR A 1 113 ? -21.570 12.860 20.361 1.00 95.44 113 THR A C 1
ATOM 842 O O . THR A 1 113 ? -22.626 12.395 19.939 1.00 95.44 113 THR A O 1
ATOM 845 N N . ALA A 1 114 ? -20.726 12.135 21.100 1.00 96.50 114 ALA A N 1
ATOM 846 C CA . ALA A 1 114 ? -20.985 10.744 21.465 1.00 96.50 114 ALA A CA 1
ATOM 847 C C . ALA A 1 114 ? -22.192 10.603 22.406 1.00 96.50 114 ALA A C 1
ATOM 849 O O . ALA A 1 114 ? -23.013 9.708 22.212 1.00 96.50 114 ALA A O 1
ATOM 850 N N . ASP A 1 115 ? -22.349 11.524 23.362 1.00 95.69 115 ASP A N 1
ATOM 851 C CA . ASP A 1 115 ? -23.518 11.600 24.243 1.00 95.69 115 ASP A CA 1
ATOM 852 C C . ASP A 1 115 ? -24.804 11.848 23.446 1.00 95.69 115 ASP A C 1
ATOM 854 O O . ASP A 1 115 ? -25.820 11.198 23.699 1.00 95.69 115 ASP A O 1
ATOM 858 N N . CYS A 1 116 ? -24.767 12.744 22.454 1.00 93.88 116 CYS A N 1
ATOM 859 C CA . CYS A 1 116 ? -25.903 12.969 21.559 1.00 93.88 116 CYS A CA 1
ATOM 860 C C . CYS A 1 116 ? -26.252 11.714 20.751 1.00 93.88 116 CYS A C 1
ATOM 862 O O . CYS A 1 116 ? -27.426 11.368 20.645 1.00 93.88 116 CYS A O 1
ATOM 864 N N . VAL A 1 117 ? -25.248 11.019 20.204 1.00 93.00 117 VAL A N 1
ATOM 865 C CA . VAL A 1 117 ? -25.458 9.801 19.408 1.00 93.00 117 VAL A CA 1
ATOM 866 C C . VAL A 1 117 ? -26.055 8.682 20.259 1.00 93.00 117 VAL A C 1
ATOM 868 O O . VAL A 1 117 ? -27.069 8.109 19.869 1.00 93.00 117 VAL A O 1
ATOM 871 N N . ILE A 1 118 ? -25.479 8.398 21.432 1.00 91.31 118 ILE A N 1
ATOM 872 C CA . ILE A 1 118 ? -25.890 7.253 22.259 1.00 91.31 118 ILE A CA 1
ATOM 873 C C . ILE A 1 118 ? -27.268 7.445 22.910 1.00 91.31 118 ILE A C 1
ATOM 875 O O . ILE A 1 118 ? -27.940 6.474 23.251 1.00 91.31 118 ILE A O 1
ATOM 879 N N . ARG A 1 119 ? -27.694 8.701 23.092 1.00 89.94 119 ARG A N 1
ATOM 880 C CA . ARG A 1 119 ? -29.016 9.060 23.634 1.00 89.94 119 ARG A CA 1
ATOM 881 C C . ARG A 1 119 ? -30.069 9.285 22.554 1.00 89.94 119 ARG A C 1
ATOM 883 O O . ARG A 1 119 ? -31.228 9.507 22.889 1.00 89.94 119 ARG A O 1
ATOM 890 N N . SER A 1 120 ? -29.677 9.281 21.283 1.00 88.69 120 SER A N 1
ATOM 891 C CA . SER A 1 120 ? -30.595 9.551 20.186 1.00 88.69 120 SER A CA 1
ATOM 892 C C . SER A 1 120 ? -31.641 8.447 20.075 1.00 88.69 120 SER A C 1
ATOM 894 O O . SER A 1 120 ? -31.307 7.269 19.957 1.00 88.69 120 SER A O 1
ATOM 896 N N . GLU A 1 121 ? -32.915 8.828 20.009 1.00 83.56 121 GLU A N 1
ATOM 897 C CA . GLU A 1 121 ? -34.009 7.903 19.684 1.00 83.56 121 GLU A CA 1
ATOM 898 C C . GLU A 1 121 ? -33.801 7.265 18.299 1.00 83.56 121 GLU A C 1
ATOM 900 O O . GLU A 1 121 ? -34.152 6.103 18.063 1.00 83.56 121 GLU A O 1
ATOM 905 N N . LEU A 1 122 ? -33.112 7.995 17.412 1.00 75.88 122 LEU A N 1
ATOM 906 C CA . LEU A 1 122 ? -32.771 7.545 16.070 1.00 75.88 122 LEU A CA 1
ATOM 907 C C . LEU A 1 122 ? -31.607 6.547 16.031 1.00 75.88 122 LEU A C 1
ATOM 909 O O . LEU A 1 122 ? -31.341 5.981 14.973 1.00 75.88 122 LEU A O 1
ATOM 913 N N . MET A 1 123 ? -30.932 6.282 17.156 1.00 77.06 123 MET A N 1
ATOM 914 C CA . MET A 1 123 ? -29.872 5.268 17.227 1.00 77.06 123 MET A CA 1
ATOM 915 C C . MET A 1 123 ? -30.404 3.865 16.903 1.00 77.06 123 MET A C 1
ATOM 917 O O . MET A 1 123 ? -29.654 2.980 16.498 1.00 77.06 123 MET A O 1
ATOM 921 N N . SER A 1 124 ? -31.706 3.642 17.086 1.00 66.06 124 SER A N 1
ATOM 922 C CA . SER A 1 124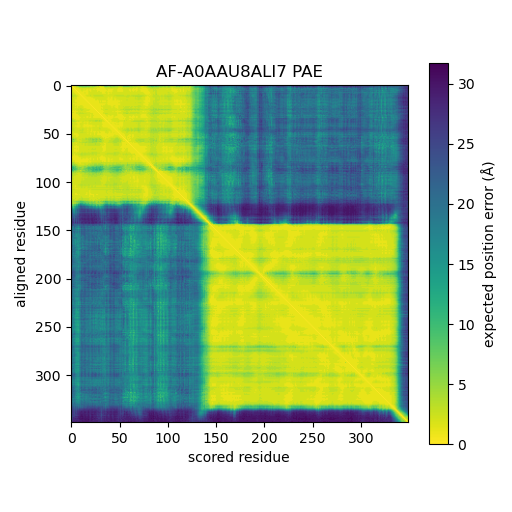 ? -32.369 2.373 16.786 1.00 66.06 124 SER A CA 1
ATOM 923 C C . SER A 1 124 ? -32.888 2.268 15.347 1.00 66.06 124 SER A C 1
ATOM 925 O O . SER A 1 124 ? -33.104 1.153 14.868 1.00 66.06 124 SER A O 1
ATOM 927 N N . THR A 1 125 ? -33.044 3.397 14.651 1.00 61.47 125 THR A N 1
ATOM 928 C CA . THR A 1 125 ? -33.382 3.455 13.224 1.00 61.47 125 THR A CA 1
ATOM 929 C C . THR A 1 125 ? -32.137 3.253 12.377 1.00 61.47 125 THR A C 1
ATOM 931 O O . THR A 1 125 ? -31.082 3.826 12.640 1.00 61.47 125 THR A O 1
ATOM 934 N N . THR A 1 126 ? -32.258 2.459 11.319 1.00 55.31 126 THR A N 1
ATOM 935 C CA . THR A 1 126 ? -31.241 2.412 10.275 1.00 55.31 126 THR A CA 1
ATOM 936 C C . THR A 1 126 ? -31.114 3.801 9.659 1.00 55.31 126 THR A C 1
ATOM 938 O O . THR A 1 126 ? -32.069 4.331 9.090 1.00 55.31 126 THR A O 1
ATOM 941 N N . CYS A 1 127 ? -29.926 4.403 9.760 1.00 50.22 127 CYS A N 1
ATOM 942 C CA . CYS A 1 127 ? -29.574 5.490 8.856 1.00 50.22 127 CYS A CA 1
ATOM 943 C C . CYS A 1 127 ? -29.766 4.940 7.433 1.00 50.22 127 CYS A C 1
ATOM 945 O O . CYS A 1 127 ? -29.343 3.802 7.188 1.00 50.22 127 CYS A O 1
ATOM 947 N N . PRO A 1 128 ? -30.395 5.667 6.494 1.00 49.22 128 PRO A N 1
ATOM 948 C CA . PRO A 1 128 ? -30.414 5.277 5.093 1.00 49.22 128 PRO A CA 1
ATOM 949 C C . PRO A 1 128 ? -29.006 5.454 4.503 1.00 49.22 128 PRO A C 1
ATOM 951 O O . PRO A 1 128 ? -28.786 6.221 3.572 1.00 49.22 128 PRO A O 1
ATOM 954 N N . ALA A 1 129 ? -28.021 4.732 5.041 1.00 49.00 129 ALA A N 1
ATOM 955 C CA . ALA A 1 129 ? -26.852 4.365 4.279 1.00 49.00 129 ALA A CA 1
ATOM 956 C C . ALA A 1 129 ? -27.396 3.662 3.037 1.00 49.00 129 ALA A C 1
ATOM 958 O O . ALA A 1 129 ? -28.225 2.753 3.157 1.00 49.00 129 ALA A O 1
ATOM 959 N N . ALA A 1 130 ? -26.991 4.123 1.850 1.00 43.75 130 ALA A N 1
ATOM 960 C CA . ALA A 1 130 ? -27.310 3.445 0.602 1.00 43.75 130 ALA A CA 1
ATOM 961 C C . ALA A 1 130 ? -27.108 1.948 0.839 1.00 43.75 130 ALA A C 1
ATOM 963 O O . ALA A 1 130 ? -26.006 1.560 1.230 1.00 43.75 130 ALA A O 1
ATOM 964 N N . ALA A 1 131 ? -28.174 1.151 0.713 1.00 42.22 131 ALA A N 1
ATOM 965 C CA . ALA A 1 131 ? -28.142 -0.278 0.975 1.00 42.22 131 ALA A CA 1
ATOM 966 C C . ALA A 1 131 ? -27.074 -0.902 0.075 1.00 42.22 131 ALA A C 1
ATOM 968 O O . ALA A 1 131 ? -27.309 -1.219 -1.089 1.00 42.22 131 ALA A O 1
ATOM 969 N N . LYS A 1 132 ? -25.859 -1.013 0.599 1.00 48.72 132 LYS A N 1
ATOM 970 C CA . LYS A 1 132 ? -24.770 -1.736 -0.026 1.00 48.72 132 LYS A CA 1
ATOM 971 C C . LYS A 1 132 ? -24.789 -3.103 0.636 1.00 48.72 132 LYS A C 1
ATOM 973 O O . LYS A 1 132 ? -24.883 -3.170 1.863 1.00 48.72 132 LYS A O 1
ATOM 978 N N . PRO A 1 133 ? -24.787 -4.188 -0.152 1.00 41.91 133 PRO A N 1
ATOM 979 C CA . PRO A 1 133 ? -24.851 -5.531 0.398 1.00 41.91 133 PRO A CA 1
ATOM 980 C C . PRO A 1 133 ? -23.778 -5.676 1.477 1.00 41.91 133 PRO A C 1
ATOM 982 O O . PRO A 1 133 ? -22.640 -5.263 1.266 1.00 41.91 133 PRO A O 1
ATOM 985 N N . SER A 1 134 ? -24.163 -6.223 2.630 1.00 39.38 134 SER A N 1
ATOM 986 C CA . SER A 1 134 ? -23.231 -6.576 3.696 1.00 39.38 134 SER A CA 1
ATOM 987 C C . SER A 1 134 ? -22.176 -7.507 3.107 1.00 39.38 134 SER A C 1
ATOM 989 O O . SER A 1 134 ? -22.499 -8.591 2.624 1.00 39.38 134 SER A O 1
ATOM 991 N N . ARG A 1 135 ? -20.927 -7.045 3.058 1.00 45.38 135 ARG A N 1
ATOM 992 C CA . ARG A 1 135 ? -19.808 -7.781 2.462 1.00 45.38 135 ARG A CA 1
ATOM 993 C C . ARG A 1 135 ? -18.851 -8.155 3.572 1.00 45.38 135 ARG A C 1
ATOM 995 O O . ARG A 1 135 ? -18.103 -7.312 4.037 1.00 45.38 135 ARG A O 1
ATOM 1002 N N . THR A 1 136 ? -18.868 -9.403 4.018 1.00 37.19 136 THR A N 1
ATOM 1003 C CA . THR A 1 136 ? -17.830 -9.880 4.941 1.00 37.19 136 THR A CA 1
ATOM 1004 C C . THR A 1 136 ? -16.560 -10.137 4.138 1.00 37.19 136 THR A C 1
ATOM 1006 O O . THR A 1 136 ? -16.572 -10.995 3.259 1.00 37.19 136 THR A O 1
ATOM 1009 N N . VAL A 1 137 ? -15.487 -9.392 4.413 1.00 39.78 137 VAL A N 1
ATOM 1010 C CA . VAL A 1 137 ? -14.137 -9.729 3.940 1.00 39.78 137 VAL A CA 1
ATOM 1011 C C . VAL A 1 137 ? -13.510 -10.702 4.926 1.00 39.78 137 VAL A C 1
ATOM 1013 O O . VAL A 1 137 ? -13.194 -10.345 6.063 1.00 39.78 137 VAL A O 1
ATOM 1016 N N . THR A 1 138 ? -13.346 -11.942 4.486 1.00 42.38 138 THR A N 1
ATOM 1017 C CA . THR A 1 138 ? -12.440 -12.896 5.122 1.00 42.38 138 THR A CA 1
ATOM 1018 C C . THR A 1 138 ? -11.078 -12.730 4.439 1.00 42.38 138 THR A C 1
ATOM 1020 O O . THR A 1 138 ? -11.032 -12.775 3.209 1.00 42.38 138 THR A O 1
ATOM 1023 N N . PRO A 1 139 ? -9.971 -12.495 5.166 1.00 45.94 139 PRO A N 1
ATOM 1024 C CA . PRO A 1 139 ? -8.651 -12.498 4.547 1.00 45.94 139 PRO A CA 1
ATOM 1025 C C . PRO A 1 139 ? -8.352 -13.913 4.032 1.00 45.94 139 PRO A C 1
ATOM 1027 O O . PRO A 1 139 ? -8.378 -14.867 4.805 1.00 45.94 139 PRO A O 1
ATOM 1030 N N . ILE A 1 140 ? -8.116 -14.051 2.723 1.00 51.41 140 ILE A N 1
ATOM 1031 C CA . ILE A 1 140 ? -7.861 -15.335 2.033 1.00 51.41 140 ILE A CA 1
ATOM 1032 C C . ILE A 1 140 ? -6.370 -15.469 1.657 1.00 51.41 140 ILE A C 1
ATOM 1034 O O . ILE A 1 140 ? -5.987 -16.315 0.859 1.00 51.41 140 ILE A O 1
ATOM 1038 N N . ALA A 1 141 ? -5.479 -14.663 2.242 1.00 49.53 141 ALA A N 1
ATOM 1039 C CA . ALA A 1 141 ? -4.052 -14.961 2.165 1.00 49.53 141 ALA A CA 1
ATOM 1040 C C . ALA A 1 141 ? -3.701 -15.969 3.276 1.00 49.53 141 ALA A C 1
ATOM 1042 O O . ALA A 1 141 ? -3.987 -15.690 4.446 1.00 49.53 141 ALA A O 1
ATOM 1043 N N . PRO A 1 142 ? -3.077 -17.127 2.977 1.00 54.56 142 PRO A N 1
ATOM 1044 C CA . PRO A 1 142 ? -2.526 -17.969 4.029 1.00 54.56 142 PRO A CA 1
ATOM 1045 C C . PRO A 1 142 ? -1.530 -17.126 4.832 1.00 54.56 142 PRO A C 1
ATOM 1047 O O . PRO A 1 142 ? -0.679 -16.445 4.250 1.00 54.56 142 PRO A O 1
ATOM 1050 N N . SER A 1 143 ? -1.651 -17.163 6.164 1.00 54.88 143 SER A N 1
ATOM 1051 C CA . SER A 1 143 ? -0.979 -16.282 7.138 1.00 54.88 143 SER A CA 1
ATOM 1052 C C . SER A 1 143 ? 0.561 -16.337 7.137 1.00 54.88 143 SER A C 1
ATOM 1054 O O . SER A 1 143 ? 1.201 -15.789 8.030 1.00 54.88 143 SER A O 1
ATOM 1056 N N . SER A 1 144 ? 1.168 -17.014 6.162 1.00 69.31 144 SER A N 1
ATOM 1057 C CA . SER A 1 144 ? 2.606 -17.179 5.948 1.00 69.31 144 SER A CA 1
ATOM 1058 C C . SER A 1 144 ? 3.127 -16.505 4.670 1.00 69.31 144 SER A C 1
ATOM 1060 O O . SER A 1 144 ? 4.336 -16.524 4.431 1.00 69.31 144 SER A O 1
ATOM 1062 N N . THR A 1 145 ? 2.265 -15.900 3.842 1.00 89.19 145 THR A N 1
ATOM 1063 C CA . THR A 1 145 ? 2.701 -15.310 2.565 1.00 89.19 145 THR A CA 1
ATOM 1064 C C . THR A 1 145 ? 3.458 -14.003 2.798 1.00 89.19 145 THR A C 1
ATOM 1066 O O . THR A 1 145 ? 2.914 -13.045 3.356 1.00 89.19 145 THR A O 1
ATOM 1069 N N . ARG A 1 146 ? 4.726 -13.963 2.371 1.00 96.69 146 ARG A N 1
ATOM 1070 C CA . ARG A 1 146 ? 5.620 -12.809 2.541 1.00 96.69 146 ARG A CA 1
ATOM 1071 C C . ARG A 1 146 ? 5.763 -12.012 1.252 1.00 96.69 146 ARG A C 1
ATOM 1073 O O . ARG A 1 146 ? 6.031 -12.590 0.201 1.00 96.69 146 ARG A O 1
ATOM 1080 N N . LEU A 1 147 ? 5.673 -10.692 1.360 1.00 98.44 147 LEU A N 1
ATOM 1081 C CA . LEU A 1 147 ? 5.907 -9.730 0.286 1.00 98.44 147 LEU A CA 1
ATOM 1082 C C . LEU A 1 147 ? 7.096 -8.836 0.647 1.00 98.44 147 LEU A C 1
ATOM 1084 O O . LEU A 1 147 ? 7.273 -8.477 1.815 1.00 98.44 147 LEU A O 1
ATOM 1088 N N . LEU A 1 148 ? 7.900 -8.488 -0.352 1.00 98.81 148 LEU A N 1
ATOM 1089 C CA . LEU A 1 148 ? 9.029 -7.575 -0.208 1.00 98.81 148 LEU A CA 1
ATOM 1090 C C . LEU A 1 148 ? 8.639 -6.200 -0.749 1.00 98.81 148 LEU A C 1
ATOM 1092 O O . LEU A 1 148 ? 8.146 -6.099 -1.867 1.00 98.81 148 LEU A O 1
ATOM 1096 N N . LEU A 1 149 ? 8.885 -5.147 0.023 1.00 98.88 149 LEU A N 1
ATOM 1097 C CA . LEU A 1 149 ? 8.721 -3.758 -0.391 1.00 98.88 149 LEU A CA 1
ATOM 1098 C C . LEU A 1 149 ? 10.096 -3.085 -0.382 1.00 98.88 149 LEU A C 1
ATOM 1100 O O . LEU A 1 149 ? 10.738 -2.997 0.669 1.00 98.88 149 LEU A O 1
ATOM 1104 N N . LEU A 1 150 ? 10.545 -2.622 -1.550 1.00 98.81 150 LEU A N 1
ATOM 1105 C CA . LEU A 1 150 ? 11.806 -1.891 -1.705 1.00 98.81 150 LEU A CA 1
ATOM 1106 C C . LEU A 1 150 ? 11.522 -0.390 -1.685 1.00 98.81 150 LEU A C 1
ATOM 1108 O O . LEU A 1 150 ? 10.904 0.129 -2.608 1.00 98.81 150 LEU A O 1
ATOM 1112 N N . ALA A 1 151 ? 11.967 0.301 -0.638 1.00 97.94 151 ALA A N 1
ATOM 1113 C CA . ALA A 1 151 ? 11.789 1.743 -0.499 1.00 97.94 151 ALA A CA 1
ATOM 1114 C C . ALA A 1 151 ? 13.063 2.409 0.016 1.00 97.94 151 ALA A C 1
ATOM 1116 O O . ALA A 1 151 ? 13.942 1.766 0.588 1.00 97.94 151 ALA A O 1
ATOM 1117 N N . GLY A 1 152 ? 13.148 3.718 -0.181 1.00 98.38 152 GLY A N 1
ATOM 1118 C CA . GLY A 1 152 ? 14.280 4.531 0.230 1.00 98.38 152 GLY A CA 1
ATOM 1119 C C . GLY A 1 152 ? 13.862 5.926 0.686 1.00 98.38 152 GLY A C 1
ATOM 1120 O O . GLY A 1 152 ? 12.678 6.252 0.705 1.00 98.38 152 GLY A O 1
ATOM 1121 N N . ASP A 1 153 ? 14.825 6.758 1.070 1.00 98.62 153 ASP A N 1
ATOM 1122 C CA . ASP A 1 153 ? 14.564 8.156 1.394 1.00 98.62 153 ASP A CA 1
ATOM 1123 C C . ASP A 1 153 ? 13.891 8.877 0.215 1.00 98.62 153 ASP A C 1
ATOM 1125 O O . ASP A 1 153 ? 14.261 8.716 -0.946 1.00 98.62 153 ASP A O 1
ATOM 1129 N N . PHE A 1 154 ? 12.874 9.671 0.541 1.00 98.56 154 PHE A N 1
ATOM 1130 C CA . PHE A 1 154 ? 11.989 10.368 -0.391 1.00 98.56 154 PHE A CA 1
ATOM 1131 C C . PHE A 1 154 ? 11.197 9.441 -1.328 1.00 98.56 154 PHE A C 1
ATOM 1133 O O . PHE A 1 154 ? 10.819 9.839 -2.430 1.00 98.56 154 PHE A O 1
ATOM 1140 N N . VAL A 1 155 ? 10.905 8.209 -0.896 1.00 98.62 155 VAL A N 1
ATOM 1141 C CA . VAL A 1 155 ? 9.796 7.415 -1.458 1.00 98.62 155 VAL A CA 1
ATOM 1142 C C . VAL A 1 155 ? 8.477 8.188 -1.321 1.00 98.62 155 VAL A C 1
ATOM 1144 O O . VAL A 1 155 ? 8.317 8.943 -0.360 1.00 98.62 155 VAL A O 1
ATOM 1147 N N . GLU A 1 156 ? 7.545 8.036 -2.262 1.00 98.25 156 GLU A N 1
ATOM 1148 C CA . GLU A 1 156 ? 6.253 8.731 -2.168 1.00 98.25 156 GLU A CA 1
ATOM 1149 C C . GLU A 1 156 ? 5.444 8.192 -0.969 1.00 98.25 156 GLU A C 1
ATOM 1151 O O . GLU A 1 156 ? 5.365 6.979 -0.754 1.00 98.25 156 GLU A O 1
ATOM 1156 N N . ASP A 1 157 ? 4.914 9.101 -0.146 1.00 92.50 157 ASP A N 1
ATOM 1157 C CA . ASP A 1 157 ? 4.308 8.821 1.162 1.00 92.50 157 ASP A CA 1
ATOM 1158 C C . ASP A 1 157 ? 3.095 7.882 1.087 1.00 92.50 157 ASP A C 1
ATOM 1160 O O . ASP A 1 157 ? 3.008 6.893 1.825 1.00 92.50 157 ASP A O 1
ATOM 1164 N N . CYS A 1 158 ? 2.175 8.149 0.164 1.00 90.62 158 CYS A N 1
ATOM 1165 C CA . CYS A 1 158 ? 1.015 7.302 -0.073 1.00 90.62 158 CYS A CA 1
ATOM 1166 C C . CYS A 1 158 ? 1.417 5.981 -0.741 1.00 90.62 158 CYS A C 1
ATOM 1168 O O . CYS A 1 158 ? 0.882 4.933 -0.374 1.00 90.62 158 CYS A O 1
ATOM 1170 N N . GLU A 1 159 ? 2.345 6.002 -1.698 1.00 97.56 159 GLU A N 1
ATOM 1171 C CA . GLU A 1 159 ? 2.765 4.819 -2.463 1.00 97.56 159 GLU A CA 1
ATOM 1172 C C . GLU A 1 159 ? 3.584 3.830 -1.633 1.00 97.56 159 GLU A C 1
ATOM 1174 O O . GLU A 1 159 ? 3.634 2.648 -1.972 1.00 97.56 159 GLU A O 1
ATOM 1179 N N . VAL A 1 160 ? 4.185 4.267 -0.522 1.00 96.56 160 VAL A N 1
ATOM 1180 C CA . VAL A 1 160 ? 4.751 3.347 0.471 1.00 96.56 160 VAL A CA 1
ATOM 1181 C C . VAL A 1 160 ? 3.701 2.892 1.485 1.00 96.56 160 VAL A C 1
ATOM 1183 O O . VAL A 1 160 ? 3.586 1.692 1.740 1.00 96.56 160 VAL A O 1
ATOM 1186 N N . MET A 1 161 ? 2.917 3.811 2.062 1.00 91.44 161 MET A N 1
ATOM 1187 C CA . MET A 1 161 ? 2.075 3.493 3.221 1.00 91.44 161 MET A CA 1
ATOM 1188 C C . MET A 1 161 ? 0.815 2.709 2.849 1.00 91.44 161 MET A C 1
ATOM 1190 O O . MET A 1 161 ? 0.491 1.710 3.500 1.00 91.44 161 MET A O 1
ATOM 1194 N N . VAL A 1 162 ? 0.117 3.124 1.787 1.00 90.81 162 VAL A N 1
ATOM 1195 C CA . VAL A 1 162 ? -1.160 2.523 1.382 1.00 90.81 162 VAL A CA 1
ATOM 1196 C C . VAL A 1 162 ? -1.003 1.042 1.029 1.00 90.81 162 VAL A C 1
ATOM 1198 O O . VAL A 1 162 ? -1.688 0.233 1.661 1.00 90.81 162 VAL A O 1
ATOM 1201 N N . PRO A 1 163 ? -0.118 0.620 0.098 1.00 95.31 163 PRO A N 1
ATOM 1202 C CA . PRO A 1 163 ? 0.042 -0.805 -0.187 1.00 95.31 163 PRO A CA 1
ATOM 1203 C C . PRO A 1 163 ? 0.592 -1.584 1.007 1.00 95.31 163 PRO A C 1
ATOM 1205 O O . PRO A 1 163 ? 0.159 -2.714 1.237 1.00 95.31 163 PRO A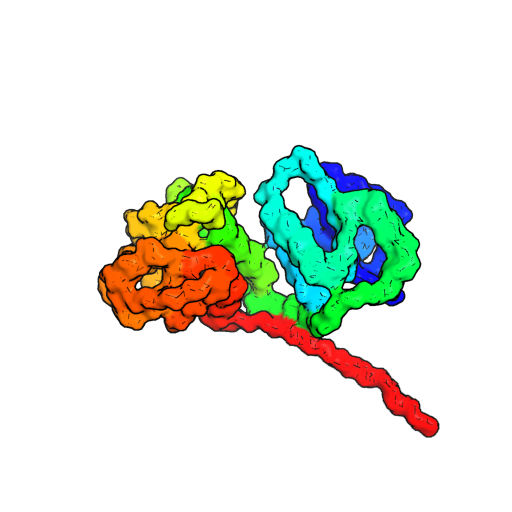 O 1
ATOM 1208 N N . PHE A 1 164 ? 1.498 -0.993 1.795 1.00 93.25 164 PHE A N 1
ATOM 1209 C CA . PHE A 1 164 ? 2.060 -1.644 2.976 1.00 93.25 164 PHE A CA 1
ATOM 1210 C C . PHE A 1 164 ? 0.967 -2.044 3.973 1.00 93.25 164 PHE A C 1
ATOM 1212 O O . PHE A 1 164 ? 0.878 -3.213 4.357 1.00 93.25 164 PHE A O 1
ATOM 1219 N N . GLN A 1 165 ? 0.102 -1.104 4.354 1.00 85.31 165 GLN A N 1
ATOM 1220 C CA . GLN A 1 165 ? -0.965 -1.369 5.316 1.00 85.31 165 GLN A CA 1
ATOM 1221 C C . GLN A 1 165 ? -2.120 -2.179 4.698 1.00 85.31 165 GLN A C 1
ATOM 1223 O O . GLN A 1 165 ? -2.627 -3.093 5.355 1.00 85.31 165 GLN A O 1
ATOM 1228 N N . ALA A 1 166 ? -2.493 -1.931 3.436 1.00 85.31 166 ALA A N 1
ATOM 1229 C CA . ALA A 1 166 ? -3.590 -2.646 2.778 1.00 85.31 166 ALA A CA 1
ATOM 1230 C C . ALA A 1 166 ? -3.292 -4.148 2.646 1.00 85.31 166 ALA A C 1
ATOM 1232 O O . ALA A 1 166 ? -4.120 -4.991 2.999 1.00 85.31 166 ALA A O 1
ATOM 1233 N N . LEU A 1 167 ? -2.081 -4.507 2.212 1.00 90.44 167 LEU A N 1
ATOM 1234 C CA . LEU A 1 167 ? -1.668 -5.908 2.100 1.00 90.44 167 LEU A CA 1
ATOM 1235 C C . LEU A 1 167 ? -1.536 -6.558 3.486 1.00 90.44 167 LEU A C 1
ATOM 1237 O O . LEU A 1 167 ? -1.959 -7.697 3.684 1.00 90.44 167 LEU A O 1
ATOM 1241 N N . GLN A 1 168 ? -1.056 -5.824 4.493 1.00 84.38 168 GLN A N 1
ATOM 1242 C CA . GLN A 1 168 ? -1.072 -6.313 5.874 1.00 84.38 168 GLN A CA 1
ATOM 1243 C C . GLN A 1 168 ? -2.490 -6.554 6.403 1.00 84.38 168 GLN A C 1
ATOM 1245 O O . GLN A 1 168 ? -2.703 -7.496 7.174 1.00 84.38 168 GLN A O 1
ATOM 1250 N N . ALA A 1 169 ? -3.460 -5.706 6.056 1.00 79.44 169 ALA A N 1
ATOM 1251 C CA . ALA A 1 169 ? -4.858 -5.876 6.449 1.00 79.44 169 ALA A CA 1
ATOM 1252 C C . ALA A 1 169 ? -5.475 -7.145 5.835 1.00 79.44 169 ALA A C 1
ATOM 1254 O O . ALA A 1 169 ? -6.311 -7.783 6.474 1.00 79.44 169 ALA A O 1
ATOM 1255 N N . LEU A 1 170 ? -4.995 -7.556 4.658 1.00 82.25 170 LEU A N 1
ATOM 1256 C CA . LEU A 1 170 ? -5.385 -8.791 3.971 1.00 82.25 170 LEU A CA 1
ATOM 1257 C C . LEU A 1 170 ? -4.647 -10.050 4.464 1.00 82.25 170 LEU A C 1
ATOM 1259 O O . LEU A 1 170 ? -4.916 -11.142 3.969 1.00 82.25 170 LEU A O 1
ATOM 1263 N N . GLY A 1 171 ? -3.755 -9.922 5.452 1.00 81.25 171 GLY A N 1
ATOM 1264 C CA . GLY A 1 171 ? -3.067 -11.051 6.090 1.00 81.25 171 GLY A CA 1
ATOM 1265 C C . GLY A 1 171 ? -1.665 -11.350 5.554 1.00 81.25 171 GLY A C 1
ATOM 1266 O O . GLY A 1 171 ? -1.016 -12.268 6.055 1.00 81.25 171 GLY A O 1
ATOM 1267 N N . PHE A 1 172 ? -1.159 -10.573 4.591 1.00 89.50 172 PHE A N 1
ATOM 1268 C CA . PHE A 1 172 ? 0.220 -10.714 4.123 1.00 89.50 172 PHE A CA 1
ATOM 1269 C C . PHE A 1 172 ? 1.225 -10.192 5.153 1.00 89.50 172 PHE A C 1
ATOM 1271 O O . PHE A 1 172 ? 1.006 -9.181 5.827 1.00 89.50 172 PHE A O 1
ATOM 1278 N N . THR A 1 173 ? 2.390 -10.833 5.210 1.00 94.00 173 THR A N 1
ATOM 1279 C CA . THR A 1 173 ? 3.561 -10.274 5.892 1.00 94.00 173 THR A CA 1
ATOM 1280 C C . THR A 1 173 ? 4.340 -9.409 4.906 1.00 94.00 173 THR A C 1
ATOM 1282 O O . THR A 1 173 ? 4.932 -9.934 3.969 1.00 94.00 173 THR A O 1
ATOM 1285 N N . VAL A 1 174 ? 4.364 -8.090 5.107 1.00 96.81 174 VAL A N 1
ATOM 1286 C CA . VAL A 1 174 ? 5.107 -7.158 4.239 1.00 96.81 174 VAL A CA 1
ATOM 1287 C C . VAL A 1 174 ? 6.409 -6.727 4.917 1.00 96.81 174 VAL A C 1
ATOM 1289 O O . VAL A 1 174 ? 6.393 -6.061 5.959 1.00 96.81 174 VAL A O 1
ATOM 1292 N N . HIS A 1 175 ? 7.544 -7.106 4.331 1.00 98.50 175 HIS A N 1
ATOM 1293 C CA . HIS A 1 175 ? 8.872 -6.666 4.752 1.00 98.50 175 HIS A CA 1
ATOM 1294 C C . HIS A 1 175 ? 9.298 -5.451 3.930 1.00 98.50 175 HIS A C 1
ATOM 1296 O O . HIS A 1 175 ? 9.521 -5.568 2.730 1.00 98.50 175 HIS A O 1
ATOM 1302 N N . ALA A 1 176 ? 9.420 -4.297 4.579 1.00 98.50 176 ALA A N 1
ATOM 1303 C CA . ALA A 1 176 ? 9.914 -3.071 3.974 1.00 98.50 176 ALA A CA 1
ATOM 1304 C C . ALA A 1 176 ? 11.392 -2.883 4.320 1.00 98.50 176 ALA A C 1
ATOM 1306 O O . ALA A 1 176 ? 11.754 -2.879 5.505 1.00 98.50 176 ALA A O 1
ATOM 1307 N N . VAL A 1 177 ? 12.218 -2.737 3.286 1.00 98.75 177 VAL A N 1
ATOM 1308 C CA . VAL A 1 177 ? 13.681 -2.660 3.383 1.00 98.75 177 VAL A CA 1
ATOM 1309 C C . VAL A 1 177 ? 14.227 -1.495 2.562 1.00 98.75 177 VAL A C 1
ATOM 1311 O O . VAL A 1 177 ? 13.623 -1.089 1.571 1.00 98.75 177 VAL A O 1
ATOM 1314 N N . CYS A 1 178 ? 15.394 -1.002 2.968 1.00 98.62 178 CYS A N 1
ATOM 1315 C CA . CYS A 1 178 ? 16.168 0.029 2.282 1.00 98.62 178 CYS A CA 1
ATOM 1316 C C . CYS A 1 178 ? 17.650 -0.361 2.364 1.00 98.62 178 CYS A C 1
ATOM 1318 O O . CYS A 1 178 ? 18.089 -0.721 3.461 1.00 98.62 178 CYS A O 1
ATOM 1320 N N . PRO A 1 179 ? 18.428 -0.284 1.269 1.00 98.19 179 PRO A N 1
ATOM 1321 C CA . PRO A 1 179 ? 19.880 -0.410 1.335 1.00 98.19 179 PRO A CA 1
ATOM 1322 C C . PRO A 1 179 ? 20.482 0.500 2.407 1.00 98.19 179 PRO A C 1
ATOM 1324 O O . PRO A 1 179 ? 19.961 1.585 2.671 1.00 98.19 179 PRO A O 1
ATOM 1327 N N . ASP A 1 180 ? 21.557 0.024 3.034 1.00 95.69 180 ASP A N 1
ATOM 1328 C CA . ASP A 1 180 ? 22.322 0.737 4.065 1.00 95.69 180 ASP A CA 1
ATOM 1329 C C . ASP A 1 180 ? 21.535 1.102 5.341 1.00 95.69 180 ASP A C 1
ATOM 1331 O O . ASP A 1 180 ? 22.029 1.853 6.181 1.00 95.69 180 ASP A O 1
ATOM 1335 N N . LYS A 1 181 ? 20.328 0.543 5.524 1.00 96.88 181 LYS A N 1
ATOM 1336 C CA . LYS A 1 181 ? 19.501 0.705 6.728 1.00 96.88 181 LYS A CA 1
ATOM 1337 C C . LYS A 1 181 ? 19.018 -0.639 7.275 1.00 96.88 181 LYS A C 1
ATOM 1339 O O . LYS A 1 181 ? 18.832 -1.621 6.550 1.00 96.88 181 LYS A O 1
ATOM 1344 N N . ARG A 1 182 ? 18.783 -0.670 8.583 1.00 96.38 182 ARG A N 1
ATOM 1345 C CA . ARG A 1 182 ? 18.314 -1.828 9.351 1.00 96.38 182 ARG A CA 1
ATOM 1346 C C . ARG A 1 182 ? 16.856 -1.679 9.773 1.00 96.38 182 ARG A C 1
ATOM 1348 O O . ARG A 1 182 ? 16.262 -0.597 9.776 1.00 96.38 182 ARG A O 1
ATOM 1355 N N . ARG A 1 183 ? 16.273 -2.796 10.191 1.00 94.81 183 ARG A N 1
ATOM 1356 C CA . ARG A 1 183 ? 14.959 -2.873 10.821 1.00 94.81 183 ARG A CA 1
ATOM 1357 C C . ARG A 1 183 ? 14.857 -1.871 11.970 1.00 94.81 183 ARG A C 1
ATOM 1359 O O . ARG A 1 183 ? 15.700 -1.825 12.861 1.00 94.81 183 ARG A O 1
ATOM 1366 N N . GLY A 1 184 ? 13.754 -1.129 11.995 1.00 86.00 184 GLY A N 1
ATOM 1367 C CA . GLY A 1 184 ? 13.473 -0.126 13.021 1.00 86.00 184 GLY A CA 1
ATOM 1368 C C . GLY A 1 184 ? 13.993 1.272 12.690 1.00 86.00 184 GLY A C 1
ATOM 1369 O O . GLY A 1 184 ? 13.465 2.237 13.248 1.00 86.00 184 GLY A O 1
ATOM 1370 N N . GLU A 1 185 ? 14.941 1.402 11.758 1.00 96.62 185 GLU A N 1
ATOM 1371 C CA . GLU A 1 185 ? 15.337 2.701 11.217 1.00 96.62 185 GLU A CA 1
ATOM 1372 C C . GLU A 1 185 ? 14.230 3.300 10.343 1.00 96.62 185 GLU A C 1
ATOM 1374 O O . GLU A 1 185 ? 13.272 2.626 9.945 1.00 96.62 185 GLU A O 1
ATOM 1379 N N . LYS A 1 186 ? 14.342 4.603 10.074 1.00 94.81 186 LYS A N 1
ATOM 1380 C CA . LYS A 1 186 ? 13.339 5.358 9.325 1.00 94.81 186 LYS A CA 1
ATOM 1381 C C . LYS A 1 186 ? 13.908 5.892 8.016 1.00 94.81 186 LYS A C 1
ATOM 1383 O O . LYS A 1 186 ? 15.059 6.332 7.953 1.00 94.81 186 LYS A O 1
ATOM 1388 N N . ILE A 1 187 ? 13.065 5.897 6.996 1.00 97.62 187 ILE A N 1
ATOM 1389 C CA . ILE A 1 187 ? 13.261 6.656 5.762 1.00 97.62 187 ILE A CA 1
ATOM 1390 C C . ILE A 1 187 ? 12.350 7.885 5.785 1.00 97.62 187 ILE A C 1
ATOM 1392 O O . ILE A 1 187 ? 11.273 7.864 6.391 1.00 97.62 187 ILE A O 1
ATOM 1396 N N . ARG A 1 188 ? 12.796 8.976 5.165 1.00 97.31 188 ARG A N 1
ATOM 1397 C CA . ARG A 1 188 ? 11.920 10.124 4.888 1.00 97.31 188 ARG A CA 1
ATOM 1398 C C . ARG A 1 188 ? 11.029 9.791 3.696 1.00 97.31 188 ARG A C 1
ATOM 1400 O O . ARG A 1 188 ? 11.483 9.085 2.804 1.00 97.31 188 ARG A O 1
ATOM 1407 N N . THR A 1 189 ? 9.814 10.316 3.651 1.00 97.62 189 THR A N 1
ATOM 1408 C CA . THR A 1 189 ? 8.950 10.223 2.468 1.00 97.62 189 THR A CA 1
ATOM 1409 C C . THR A 1 189 ? 8.719 11.605 1.857 1.00 97.62 189 THR A C 1
ATOM 1411 O O . THR A 1 189 ? 9.004 12.640 2.476 1.00 97.62 189 THR A O 1
ATOM 1414 N N . ALA A 1 190 ? 8.234 11.613 0.621 1.00 95.88 190 ALA A N 1
ATOM 1415 C CA . ALA A 1 190 ? 7.851 12.796 -0.132 1.00 95.88 190 ALA A CA 1
ATOM 1416 C C . ALA A 1 190 ? 6.353 12.738 -0.454 1.00 95.88 190 ALA A C 1
ATOM 1418 O O . ALA A 1 190 ? 5.848 11.695 -0.850 1.00 95.88 190 ALA A O 1
ATOM 1419 N N . ILE A 1 191 ? 5.650 13.854 -0.300 1.00 96.00 191 ILE A N 1
ATOM 1420 C CA . ILE A 1 191 ? 4.284 14.028 -0.797 1.00 96.00 191 ILE A CA 1
ATOM 1421 C C . ILE A 1 191 ? 4.393 14.694 -2.162 1.00 96.00 191 ILE A C 1
ATOM 1423 O O . ILE A 1 191 ? 4.941 15.798 -2.255 1.00 96.00 191 ILE A O 1
ATOM 1427 N N . HIS A 1 192 ? 3.876 14.032 -3.197 1.00 93.50 192 HIS A N 1
ATOM 1428 C CA . HIS A 1 192 ? 3.815 14.564 -4.560 1.00 93.50 192 HIS A CA 1
ATOM 1429 C C . HIS A 1 192 ? 2.380 14.925 -4.927 1.00 93.50 192 HIS A C 1
ATOM 1431 O O . HIS A 1 192 ? 1.525 14.044 -5.041 1.00 93.50 192 HIS A O 1
ATOM 1437 N N . ASP A 1 193 ? 2.133 16.218 -5.143 1.00 87.31 193 ASP A N 1
ATOM 1438 C CA . ASP A 1 193 ? 0.803 16.726 -5.489 1.00 87.31 193 ASP A CA 1
ATOM 1439 C C . ASP A 1 193 ? 0.845 17.709 -6.664 1.00 87.31 193 ASP A C 1
ATOM 1441 O O . ASP A 1 193 ? 1.834 18.414 -6.870 1.00 87.31 193 ASP A O 1
ATOM 1445 N N . VAL A 1 194 ? -0.225 17.749 -7.455 1.00 82.75 194 VAL A N 1
ATOM 1446 C CA . VAL A 1 194 ? -0.318 18.593 -8.654 1.00 82.75 194 VAL A CA 1
ATOM 1447 C C . VAL A 1 194 ? -1.165 19.819 -8.336 1.00 82.75 194 VAL A C 1
ATOM 1449 O O . VAL A 1 194 ? -2.382 19.725 -8.203 1.00 82.75 194 VAL A O 1
ATOM 1452 N N . GLU A 1 195 ? -0.524 20.985 -8.265 1.00 86.69 195 GLU A N 1
ATOM 1453 C CA . GLU A 1 195 ? -1.155 22.237 -7.810 1.00 86.69 195 GLU A CA 1
ATOM 1454 C C . GLU A 1 195 ? -1.318 23.287 -8.921 1.00 86.69 195 GLU A C 1
ATOM 1456 O O . GLU A 1 195 ? -1.458 24.477 -8.657 1.00 86.69 195 GLU A O 1
ATOM 1461 N N . GLY A 1 196 ? -1.335 22.844 -10.182 1.00 82.62 196 GLY A N 1
ATOM 1462 C CA . GLY A 1 196 ? -1.518 23.706 -11.357 1.00 82.62 196 GLY A CA 1
ATOM 1463 C C . GLY A 1 196 ? -0.224 24.098 -12.075 1.00 82.62 196 GLY A C 1
ATOM 1464 O O . GLY A 1 196 ? -0.292 24.666 -13.164 1.00 82.62 196 GLY A O 1
ATOM 1465 N N . ASP A 1 197 ? 0.936 23.751 -11.515 1.00 92.12 197 ASP A N 1
ATOM 1466 C CA . ASP A 1 197 ? 2.239 23.872 -12.173 1.00 92.12 197 ASP A CA 1
ATOM 1467 C C . ASP A 1 197 ? 2.465 22.781 -13.239 1.00 92.12 197 ASP A C 1
ATOM 1469 O O . ASP A 1 197 ? 1.726 21.801 -13.347 1.00 92.12 197 ASP A O 1
ATOM 1473 N N . GLN A 1 198 ? 3.528 22.934 -14.037 1.00 92.19 198 GLN A N 1
ATOM 1474 C CA . GLN A 1 198 ? 3.899 21.966 -15.085 1.00 92.19 198 GLN A CA 1
ATOM 1475 C C . GLN A 1 198 ? 4.349 20.602 -14.535 1.00 92.19 198 GLN A C 1
ATOM 1477 O O . GLN A 1 198 ? 4.336 19.606 -15.260 1.00 92.19 198 GLN A O 1
ATOM 1482 N N . ALA A 1 199 ? 4.765 20.559 -13.271 1.00 91.06 199 ALA A N 1
ATOM 1483 C CA . ALA A 1 199 ? 5.163 19.359 -12.549 1.00 91.06 199 ALA A CA 1
ATOM 1484 C C . ALA A 1 199 ? 4.543 19.377 -11.147 1.00 91.06 199 ALA A C 1
ATOM 1486 O O . ALA A 1 199 ? 4.008 20.392 -10.705 1.00 91.06 199 ALA A O 1
ATOM 1487 N N . TYR A 1 200 ? 4.606 18.245 -10.450 1.00 92.50 200 TYR A N 1
ATOM 1488 C CA . TYR A 1 200 ? 4.134 18.160 -9.073 1.00 92.50 200 TYR A CA 1
ATOM 1489 C C . TYR A 1 200 ? 5.036 18.950 -8.115 1.00 92.50 200 TYR A C 1
ATOM 1491 O O . TYR A 1 200 ? 6.245 19.082 -8.322 1.00 92.50 200 TYR A O 1
ATOM 1499 N N . VAL A 1 201 ? 4.439 19.426 -7.028 1.00 93.06 201 VAL A N 1
ATOM 1500 C CA . VAL A 1 201 ? 5.141 19.983 -5.873 1.00 93.06 201 VAL A CA 1
ATOM 1501 C C . VAL A 1 201 ? 5.555 18.835 -4.956 1.00 93.06 201 VAL A C 1
ATOM 1503 O O . VAL A 1 201 ? 4.784 17.903 -4.724 1.00 93.06 201 VAL A O 1
ATOM 1506 N N . GLU A 1 202 ? 6.768 18.916 -4.410 1.00 96.75 202 GLU A N 1
ATOM 1507 C CA . GLU A 1 202 ? 7.269 17.989 -3.395 1.00 96.75 202 GLU A CA 1
ATOM 1508 C C . GLU A 1 202 ? 7.219 18.630 -2.007 1.00 96.75 202 GLU A C 1
ATOM 1510 O O . GLU A 1 202 ? 7.735 19.730 -1.793 1.00 96.75 202 GLU A O 1
ATOM 1515 N N . ARG A 1 203 ? 6.621 17.925 -1.041 1.00 91.56 203 ARG A N 1
ATOM 1516 C CA . ARG A 1 203 ? 6.624 18.310 0.378 1.00 91.56 203 ARG A CA 1
ATOM 1517 C C . ARG A 1 203 ? 7.121 17.165 1.257 1.00 91.56 203 ARG A C 1
ATOM 1519 O O . ARG A 1 203 ? 6.998 16.007 0.865 1.00 91.56 203 ARG A O 1
ATOM 1526 N N . PRO A 1 204 ? 7.656 17.447 2.456 1.00 93.19 204 PRO A N 1
ATOM 1527 C CA . PRO A 1 204 ? 7.977 16.396 3.415 1.00 93.19 204 PRO A CA 1
ATOM 1528 C C . PRO A 1 204 ? 6.728 15.593 3.800 1.00 93.19 204 PRO A C 1
ATOM 1530 O O . PRO A 1 204 ? 5.721 16.184 4.193 1.00 93.19 204 PRO A O 1
ATOM 1533 N N . GLY A 1 205 ? 6.812 14.266 3.706 1.00 88.88 205 GLY A N 1
ATOM 1534 C CA . GLY A 1 205 ? 5.794 13.348 4.216 1.00 88.88 205 GLY A CA 1
ATOM 1535 C C . GLY A 1 205 ? 6.131 12.785 5.599 1.00 88.88 205 GLY A C 1
ATOM 1536 O O . GLY A 1 205 ? 6.928 13.353 6.358 1.00 88.88 205 GLY A O 1
ATOM 1537 N N . HIS A 1 206 ? 5.514 11.656 5.943 1.00 89.94 206 HIS A N 1
ATOM 1538 C CA . HIS A 1 206 ? 5.738 10.965 7.208 1.00 89.94 206 HIS A CA 1
ATOM 1539 C C . HIS A 1 206 ? 7.104 10.263 7.241 1.00 89.94 206 HIS A C 1
ATOM 1541 O O . HIS A 1 206 ? 7.687 9.878 6.236 1.00 89.94 206 HIS A O 1
ATOM 1547 N N . ALA A 1 207 ? 7.642 10.031 8.438 1.00 86.38 207 ALA A N 1
ATOM 1548 C CA . ALA A 1 207 ? 8.793 9.143 8.565 1.00 86.38 207 ALA A CA 1
ATOM 1549 C C . ALA A 1 207 ? 8.314 7.683 8.535 1.00 86.38 207 ALA A C 1
ATOM 1551 O O . ALA A 1 207 ? 7.631 7.238 9.463 1.00 86.38 207 ALA A O 1
ATOM 1552 N N . PHE A 1 208 ? 8.702 6.924 7.513 1.00 89.94 208 PHE A N 1
ATOM 1553 C CA . PHE A 1 208 ? 8.314 5.522 7.366 1.00 89.94 208 PHE A CA 1
ATOM 1554 C C . PHE A 1 208 ? 9.345 4.602 8.035 1.00 89.94 208 PHE A C 1
ATOM 1556 O O . PHE A 1 208 ? 10.548 4.734 7.811 1.00 89.94 208 PHE A O 1
ATOM 1563 N N . LYS A 1 209 ? 8.890 3.674 8.886 1.00 92.00 209 LYS A N 1
ATOM 1564 C CA . LYS A 1 209 ? 9.763 2.770 9.656 1.00 92.00 209 LYS A CA 1
ATOM 1565 C C . LYS A 1 209 ? 9.960 1.441 8.927 1.00 92.00 209 LYS A C 1
ATOM 1567 O O . LYS A 1 209 ? 8.992 0.720 8.694 1.00 92.00 209 LYS A O 1
ATOM 1572 N N . LEU A 1 210 ? 11.212 1.078 8.666 1.00 96.31 210 LEU A N 1
ATOM 1573 C CA . LEU A 1 210 ? 11.584 -0.183 8.024 1.00 96.31 210 LEU A CA 1
ATOM 1574 C C . LEU A 1 210 ? 11.301 -1.377 8.942 1.00 96.31 210 LEU A C 1
ATOM 1576 O O . LEU A 1 210 ? 11.470 -1.303 10.166 1.00 96.31 210 LEU A O 1
ATOM 1580 N N . THR A 1 211 ? 10.877 -2.497 8.357 1.00 95.56 211 THR A N 1
ATOM 1581 C CA . THR A 1 211 ? 10.429 -3.676 9.117 1.00 95.56 211 THR A CA 1
ATOM 1582 C C . THR A 1 211 ? 11.369 -4.870 9.026 1.00 95.56 211 THR A C 1
ATOM 1584 O O . THR A 1 211 ? 11.225 -5.797 9.828 1.00 95.56 211 THR A O 1
ATOM 1587 N N . HIS A 1 212 ? 12.351 -4.836 8.126 1.00 97.62 212 HIS A N 1
ATOM 1588 C CA . HIS A 1 212 ? 13.316 -5.913 7.934 1.00 97.62 212 HIS A CA 1
ATOM 1589 C C . HIS A 1 212 ? 14.700 -5.363 7.558 1.00 97.62 212 HIS A C 1
ATOM 1591 O O . HIS A 1 212 ? 14.805 -4.229 7.089 1.00 97.62 212 HIS A O 1
ATOM 1597 N N . ASP A 1 213 ? 15.752 -6.149 7.784 1.00 97.81 213 ASP A N 1
ATOM 1598 C CA . ASP A 1 213 ? 17.110 -5.772 7.388 1.00 97.81 213 ASP A CA 1
ATOM 1599 C C . ASP A 1 213 ? 17.283 -6.039 5.891 1.00 97.81 213 ASP A C 1
ATOM 1601 O O . ASP A 1 213 ? 16.974 -7.133 5.417 1.00 97.81 213 ASP A O 1
ATOM 1605 N N . PHE A 1 214 ? 17.790 -5.061 5.134 1.00 98.25 214 PHE A N 1
ATOM 1606 C CA . PHE A 1 214 ? 18.069 -5.267 3.709 1.00 98.25 214 PHE A CA 1
ATOM 1607 C C . PHE A 1 214 ? 19.087 -6.391 3.500 1.00 98.25 214 PHE A C 1
ATOM 1609 O O . PHE A 1 214 ? 18.943 -7.207 2.590 1.00 98.25 214 PHE A O 1
ATOM 1616 N N . ASP A 1 215 ? 20.064 -6.495 4.405 1.00 96.56 215 ASP A N 1
ATOM 1617 C CA . ASP A 1 215 ? 21.133 -7.478 4.307 1.00 96.56 215 ASP A CA 1
ATOM 1618 C C . ASP A 1 215 ? 20.698 -8.930 4.482 1.00 96.56 215 ASP A C 1
ATOM 1620 O O . ASP A 1 215 ? 21.340 -9.814 3.915 1.00 96.56 215 ASP A O 1
ATOM 1624 N N . SER A 1 216 ? 19.581 -9.183 5.163 1.00 96.06 216 SER A N 1
ATOM 1625 C CA . SER A 1 216 ? 19.039 -10.534 5.350 1.00 96.06 216 SER A CA 1
ATOM 1626 C C . SER A 1 216 ? 18.024 -10.949 4.284 1.00 96.06 216 SER A C 1
ATOM 1628 O O . SER A 1 216 ? 17.440 -12.029 4.388 1.00 96.06 216 SER A O 1
ATOM 1630 N N . VAL A 1 217 ? 17.764 -10.111 3.275 1.00 97.88 217 VAL A N 1
ATOM 1631 C CA . VAL A 1 217 ? 16.779 -10.419 2.231 1.00 97.88 217 VAL A CA 1
ATOM 1632 C C . VAL A 1 217 ? 17.257 -11.578 1.357 1.00 97.88 217 VAL A C 1
ATOM 1634 O O . VAL A 1 217 ? 18.209 -11.442 0.591 1.00 97.88 217 VAL A O 1
ATOM 1637 N N . ASP A 1 218 ? 16.514 -12.683 1.421 1.00 97.62 218 ASP A N 1
ATOM 1638 C CA . ASP A 1 218 ? 16.515 -13.757 0.429 1.00 97.62 218 ASP A CA 1
ATOM 1639 C C . ASP A 1 218 ? 15.294 -13.606 -0.494 1.00 97.62 218 ASP A C 1
ATOM 1641 O O . ASP A 1 218 ? 14.157 -13.871 -0.087 1.00 97.62 218 ASP A O 1
ATOM 1645 N N . ALA A 1 219 ? 15.528 -13.175 -1.738 1.00 97.19 219 ALA A N 1
ATOM 1646 C CA . ALA A 1 219 ? 14.487 -12.918 -2.735 1.00 97.19 219 ALA A CA 1
ATOM 1647 C C . ALA A 1 219 ? 13.659 -14.171 -3.085 1.00 97.19 219 ALA A C 1
ATOM 1649 O O . ALA A 1 219 ? 12.459 -14.067 -3.365 1.00 97.19 219 ALA A O 1
ATOM 1650 N N . ALA A 1 220 ? 14.249 -15.369 -2.990 1.00 97.38 220 ALA A N 1
ATOM 1651 C CA . ALA A 1 220 ? 13.545 -16.618 -3.273 1.00 97.38 220 ALA A CA 1
ATOM 1652 C C . ALA A 1 220 ? 12.404 -16.874 -2.274 1.00 97.38 220 ALA A C 1
ATOM 1654 O O . ALA A 1 220 ? 11.395 -17.490 -2.622 1.00 97.38 220 ALA A O 1
ATOM 1655 N N . SER A 1 221 ? 12.529 -16.329 -1.064 1.00 96.94 221 SER A N 1
ATOM 1656 C CA . SER A 1 221 ? 11.650 -16.575 0.078 1.00 96.94 221 SER A CA 1
ATOM 1657 C C . SER A 1 221 ? 10.345 -15.753 0.093 1.00 96.94 221 SER A C 1
ATOM 1659 O O . SER A 1 221 ? 9.484 -15.981 0.956 1.00 96.94 221 SER A O 1
ATOM 1661 N N . TYR A 1 222 ? 10.202 -14.810 -0.846 1.00 98.31 222 TYR A N 1
ATOM 1662 C CA . TYR A 1 222 ? 9.057 -13.906 -0.992 1.00 98.31 222 TYR A CA 1
ATOM 1663 C C . TYR A 1 222 ? 8.172 -14.298 -2.181 1.00 98.31 222 TYR A C 1
ATOM 1665 O O . TYR A 1 222 ? 8.668 -14.740 -3.220 1.00 98.31 222 TYR A O 1
ATOM 1673 N N . ALA A 1 223 ? 6.863 -14.103 -2.029 1.00 97.62 223 ALA A N 1
ATOM 1674 C CA . ALA A 1 223 ? 5.851 -14.402 -3.040 1.00 97.62 223 ALA A CA 1
ATOM 1675 C C . ALA A 1 223 ? 5.616 -13.248 -4.027 1.00 97.62 223 ALA A C 1
ATOM 1677 O O . ALA A 1 223 ? 5.136 -13.487 -5.126 1.00 97.62 223 ALA A O 1
ATOM 1678 N N . GLY A 1 224 ? 5.956 -12.012 -3.655 1.00 98.38 224 GLY A N 1
ATOM 1679 C CA . GLY A 1 224 ? 5.785 -10.846 -4.517 1.00 98.38 224 GLY A CA 1
ATOM 1680 C C . GLY A 1 224 ? 6.647 -9.660 -4.096 1.00 98.38 224 GLY A C 1
ATOM 1681 O O . GLY A 1 224 ? 7.103 -9.590 -2.949 1.00 98.38 224 GLY A O 1
ATOM 1682 N N . LEU A 1 225 ? 6.865 -8.750 -5.043 1.00 98.88 225 LEU A N 1
ATOM 1683 C CA . LEU A 1 225 ? 7.698 -7.555 -4.912 1.00 98.88 225 LEU A CA 1
ATOM 1684 C C . LEU A 1 225 ? 6.866 -6.290 -5.140 1.00 98.88 225 LEU A C 1
ATOM 1686 O O . LEU A 1 225 ? 6.090 -6.222 -6.087 1.00 98.88 225 LEU A O 1
ATOM 1690 N N . ILE A 1 226 ? 7.051 -5.282 -4.292 1.00 98.94 226 ILE A N 1
ATOM 1691 C CA . ILE A 1 226 ? 6.365 -3.990 -4.351 1.00 98.94 226 ILE A CA 1
ATOM 1692 C C . ILE A 1 226 ? 7.419 -2.898 -4.535 1.00 98.94 226 ILE A C 1
ATOM 1694 O O . ILE A 1 226 ? 8.358 -2.801 -3.739 1.00 98.94 226 ILE A O 1
ATOM 1698 N N . LEU A 1 227 ? 7.239 -2.080 -5.570 1.00 98.88 227 LEU A N 1
ATOM 1699 C CA . LEU A 1 227 ? 8.130 -1.000 -5.987 1.00 98.88 227 LEU A CA 1
ATOM 1700 C C . LEU A 1 227 ? 7.351 0.332 -6.001 1.00 98.88 227 LEU A C 1
ATOM 1702 O O . LEU A 1 227 ? 6.787 0.705 -7.036 1.00 98.88 227 LEU A O 1
ATOM 1706 N N . PRO A 1 228 ? 7.270 1.034 -4.857 1.00 98.75 228 PRO A N 1
ATOM 1707 C CA . PRO A 1 228 ? 6.720 2.384 -4.788 1.00 98.75 228 PRO A CA 1
ATOM 1708 C C . PRO A 1 228 ? 7.515 3.381 -5.640 1.00 98.75 228 PRO A C 1
ATOM 1710 O O . PRO A 1 228 ? 8.677 3.142 -5.979 1.00 98.75 228 PRO A O 1
ATOM 1713 N N . GLY A 1 229 ? 6.907 4.523 -5.945 1.00 98.56 229 GLY A N 1
ATOM 1714 C CA . GLY A 1 229 ? 7.558 5.634 -6.621 1.00 98.56 229 GLY A CA 1
ATOM 1715 C C . GLY A 1 229 ? 8.178 6.654 -5.670 1.00 98.56 229 GLY A C 1
ATOM 1716 O O . GLY A 1 229 ? 8.870 6.330 -4.701 1.00 98.56 229 GLY A O 1
ATOM 1717 N N . GLY A 1 230 ? 7.971 7.927 -5.994 1.00 98.06 230 GLY A N 1
ATOM 1718 C CA . GLY A 1 230 ? 8.695 9.046 -5.400 1.00 98.06 230 GLY A CA 1
ATOM 1719 C C . GLY A 1 230 ? 10.086 9.209 -6.003 1.00 98.06 230 GLY A C 1
ATOM 1720 O O . GLY A 1 230 ? 10.332 8.826 -7.143 1.00 98.06 230 GLY A O 1
ATOM 1721 N N . ARG A 1 231 ? 11.017 9.759 -5.226 1.00 98.50 231 ARG A N 1
ATOM 1722 C CA . ARG A 1 231 ? 12.415 9.951 -5.647 1.00 98.50 231 ARG A CA 1
ATOM 1723 C C . ARG A 1 231 ? 13.311 8.759 -5.336 1.00 98.50 231 ARG A C 1
ATOM 1725 O O . ARG A 1 231 ? 14.397 8.649 -5.896 1.00 98.50 231 ARG A O 1
ATOM 1732 N N . SER A 1 232 ? 12.869 7.855 -4.461 1.00 98.31 232 SER A N 1
ATOM 1733 C CA . SER A 1 232 ? 13.693 6.709 -4.068 1.00 98.31 232 SER A CA 1
ATOM 1734 C C . SER A 1 232 ? 14.131 5.797 -5.230 1.00 98.31 232 SER A C 1
ATOM 1736 O O . SER A 1 232 ? 15.302 5.406 -5.247 1.00 98.31 232 SER A O 1
ATOM 1738 N N . PRO A 1 233 ? 13.298 5.507 -6.254 1.00 98.75 233 PRO A N 1
ATOM 1739 C CA . PRO A 1 233 ? 13.712 4.659 -7.376 1.00 98.75 233 PRO A CA 1
ATOM 1740 C C . PRO A 1 233 ? 14.906 5.209 -8.171 1.00 98.75 233 PRO A C 1
ATOM 1742 O O . PRO A 1 233 ? 15.726 4.426 -8.654 1.00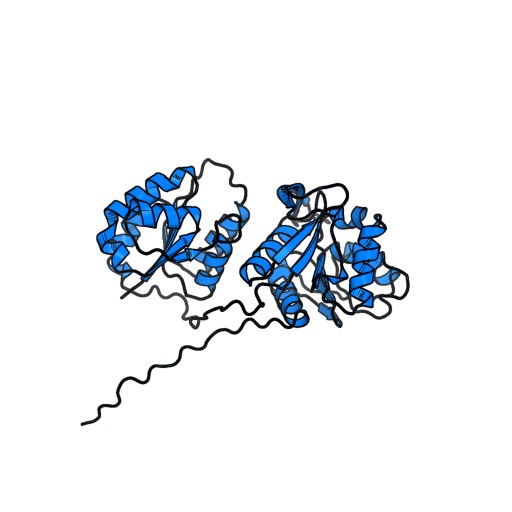 98.75 233 PRO A O 1
ATOM 1745 N N . GLU A 1 234 ? 15.047 6.538 -8.255 1.00 97.81 234 GLU A N 1
ATOM 1746 C CA . GLU A 1 234 ? 16.100 7.220 -9.020 1.00 97.81 234 GLU A CA 1
ATOM 1747 C C . GLU A 1 234 ? 17.504 6.800 -8.574 1.00 97.81 234 GLU A C 1
ATOM 1749 O O . GLU A 1 234 ? 18.387 6.576 -9.406 1.00 97.81 234 GLU A O 1
ATOM 1754 N N . TYR A 1 235 ? 17.714 6.674 -7.263 1.00 98.19 235 TYR A N 1
ATOM 1755 C CA . TYR A 1 235 ? 19.012 6.285 -6.723 1.00 98.19 235 TYR A CA 1
ATOM 1756 C C . TYR A 1 235 ? 19.076 4.787 -6.411 1.00 98.19 235 TYR A C 1
ATOM 1758 O O . TYR A 1 235 ? 20.136 4.180 -6.571 1.00 98.19 235 TYR A O 1
ATOM 1766 N N . LEU A 1 236 ? 17.958 4.153 -6.032 1.00 98.56 236 LEU A N 1
ATOM 1767 C CA . LEU A 1 236 ? 17.927 2.715 -5.747 1.00 98.56 236 LEU A CA 1
ATOM 1768 C C . LEU A 1 236 ? 18.284 1.875 -6.978 1.00 98.56 236 LEU A C 1
ATOM 1770 O O . LEU A 1 236 ? 18.939 0.843 -6.832 1.00 98.56 236 LEU A O 1
ATOM 1774 N N . ARG A 1 237 ? 17.950 2.343 -8.188 1.00 98.00 237 ARG A N 1
ATOM 1775 C CA . ARG A 1 237 ? 18.321 1.665 -9.442 1.00 98.00 237 ARG A CA 1
ATOM 1776 C C . ARG A 1 237 ? 19.830 1.589 -9.698 1.00 98.00 237 ARG A C 1
ATOM 1778 O O . ARG A 1 237 ? 20.263 0.847 -10.568 1.00 98.00 237 ARG A O 1
ATOM 1785 N N . THR A 1 238 ? 20.631 2.361 -8.963 1.00 97.75 238 THR A N 1
ATOM 1786 C CA . THR A 1 238 ? 22.097 2.335 -9.071 1.00 97.75 238 THR A CA 1
ATOM 1787 C C . THR A 1 238 ? 22.737 1.298 -8.148 1.00 97.75 238 THR A C 1
ATOM 1789 O O . THR A 1 238 ? 23.930 1.028 -8.265 1.00 97.75 238 THR A O 1
ATOM 1792 N N . ASN A 1 239 ? 21.964 0.695 -7.237 1.00 98.56 239 ASN A N 1
ATOM 1793 C CA . ASN A 1 239 ? 22.454 -0.323 -6.319 1.00 98.56 239 ASN A CA 1
ATOM 1794 C C . ASN A 1 239 ? 22.387 -1.718 -6.983 1.00 98.56 239 ASN A C 1
ATOM 1796 O O . ASN A 1 239 ? 21.284 -2.223 -7.219 1.00 98.56 239 ASN A O 1
ATOM 1800 N N . PRO A 1 240 ? 23.527 -2.398 -7.227 1.00 98.19 240 PRO A N 1
ATOM 1801 C CA . PRO A 1 240 ? 23.539 -3.678 -7.943 1.00 98.19 240 PRO A CA 1
ATOM 1802 C C . PRO A 1 240 ? 22.727 -4.777 -7.256 1.00 98.19 240 PRO A C 1
ATOM 1804 O O . PRO A 1 240 ? 22.140 -5.629 -7.919 1.00 98.19 240 PRO A O 1
ATOM 1807 N N . ARG A 1 241 ? 22.653 -4.761 -5.920 1.00 98.25 241 ARG A N 1
ATOM 1808 C CA . ARG A 1 241 ? 21.871 -5.746 -5.170 1.00 98.25 241 ARG A CA 1
ATOM 1809 C C . ARG A 1 241 ? 20.372 -5.503 -5.298 1.00 98.25 241 ARG A C 1
ATOM 1811 O O . ARG A 1 241 ? 19.621 -6.470 -5.381 1.00 98.25 241 ARG A O 1
ATOM 1818 N N . VAL A 1 242 ? 19.936 -4.243 -5.326 1.00 98.81 242 VAL A N 1
ATOM 1819 C CA . VAL A 1 242 ? 18.533 -3.898 -5.603 1.00 98.81 242 VAL A CA 1
ATOM 1820 C C . VAL A 1 242 ? 18.136 -4.424 -6.980 1.00 98.81 242 VAL A C 1
ATOM 1822 O O . VAL A 1 242 ? 17.139 -5.136 -7.084 1.00 98.81 242 VAL A O 1
ATOM 1825 N N . ILE A 1 243 ? 18.944 -4.151 -8.008 1.00 98.69 243 ILE A N 1
ATOM 1826 C CA . ILE A 1 243 ? 18.676 -4.639 -9.367 1.00 98.69 243 ILE A CA 1
ATOM 1827 C C . ILE A 1 243 ? 18.693 -6.168 -9.422 1.00 98.69 243 ILE A C 1
ATOM 1829 O O . ILE A 1 243 ? 17.752 -6.759 -9.942 1.00 98.69 243 ILE A O 1
ATOM 1833 N N . GLY A 1 244 ? 19.661 -6.828 -8.781 1.00 98.69 244 GLY A N 1
ATOM 1834 C CA . GLY A 1 244 ? 19.698 -8.292 -8.708 1.00 98.69 244 GLY A CA 1
ATOM 1835 C C . GLY A 1 244 ? 18.450 -8.913 -8.062 1.00 98.69 244 GLY A C 1
ATOM 1836 O O . GLY A 1 244 ? 17.988 -9.967 -8.502 1.00 98.69 244 GLY A O 1
ATOM 1837 N N . ILE A 1 245 ? 17.852 -8.253 -7.059 1.00 98.81 245 ILE A N 1
ATOM 1838 C CA . ILE A 1 245 ? 16.557 -8.668 -6.495 1.00 98.81 245 ILE A CA 1
ATOM 1839 C C . ILE A 1 245 ? 15.450 -8.508 -7.541 1.00 98.81 245 ILE A C 1
ATOM 1841 O O . ILE A 1 245 ? 14.699 -9.453 -7.765 1.00 98.81 245 ILE A O 1
ATOM 1845 N N . VAL A 1 246 ? 15.343 -7.349 -8.193 1.00 98.81 246 VAL A N 1
ATOM 1846 C CA . VAL A 1 246 ? 14.306 -7.092 -9.211 1.00 98.81 246 VAL A CA 1
ATOM 1847 C C . VAL A 1 246 ? 14.388 -8.119 -10.342 1.00 98.81 246 VAL A C 1
ATOM 1849 O O . VAL A 1 246 ? 13.387 -8.742 -10.696 1.00 98.81 246 VAL A O 1
ATOM 1852 N N . GLU A 1 247 ? 15.588 -8.370 -10.855 1.00 98.75 247 GLU A N 1
ATOM 1853 C CA . GLU A 1 247 ? 15.812 -9.362 -11.900 1.00 98.75 247 GLU A CA 1
ATOM 1854 C C . GLU A 1 247 ? 15.475 -10.785 -11.458 1.00 98.75 247 GLU A C 1
ATOM 1856 O O . GLU A 1 247 ? 14.943 -11.556 -12.255 1.00 98.75 247 GLU A O 1
ATOM 1861 N N . HIS A 1 248 ? 15.763 -11.151 -10.203 1.00 98.69 248 HIS A N 1
ATOM 1862 C CA . HIS A 1 248 ? 15.363 -12.451 -9.667 1.00 98.69 248 HIS A CA 1
ATOM 1863 C C . HIS A 1 248 ? 13.847 -12.641 -9.770 1.00 98.69 248 HIS A C 1
ATOM 1865 O O . HIS A 1 248 ? 13.400 -13.698 -10.210 1.00 98.69 248 HIS A O 1
ATOM 1871 N N . PHE A 1 249 ? 13.056 -11.624 -9.411 1.00 98.75 249 PHE A N 1
ATOM 1872 C CA . PHE A 1 249 ? 11.599 -11.701 -9.524 1.00 98.75 249 PHE A CA 1
ATOM 1873 C C . PHE A 1 249 ? 11.135 -11.822 -10.979 1.00 98.75 249 PHE A C 1
ATOM 1875 O O . PHE A 1 249 ? 10.257 -12.636 -11.252 1.00 98.75 249 PHE A O 1
ATOM 1882 N N . ILE A 1 250 ? 11.751 -11.087 -11.912 1.00 98.44 250 ILE A N 1
ATOM 1883 C CA . ILE A 1 250 ? 11.411 -11.175 -13.342 1.00 98.44 250 ILE A CA 1
ATOM 1884 C C . ILE A 1 250 ? 11.747 -12.565 -13.897 1.00 98.44 250 ILE A C 1
ATOM 1886 O O . ILE A 1 250 ? 10.894 -13.204 -14.507 1.00 98.44 250 ILE A O 1
ATOM 1890 N N . ARG A 1 251 ? 12.971 -13.062 -13.667 1.00 98.31 251 ARG A N 1
ATOM 1891 C CA . ARG A 1 251 ? 13.427 -14.368 -14.182 1.00 98.31 251 ARG A CA 1
ATOM 1892 C C . ARG A 1 251 ? 12.654 -15.540 -13.570 1.00 98.31 251 ARG A C 1
ATOM 1894 O O . ARG A 1 251 ? 12.489 -16.561 -14.228 1.00 98.31 251 ARG A O 1
ATOM 1901 N N . ALA A 1 252 ? 12.198 -15.401 -12.326 1.00 98.00 252 ALA A N 1
ATOM 1902 C CA . ALA A 1 252 ? 11.385 -16.402 -11.640 1.00 98.00 252 ALA A CA 1
ATOM 1903 C C . ALA A 1 252 ? 9.875 -16.283 -11.936 1.00 98.00 252 ALA A C 1
ATOM 1905 O O . ALA A 1 252 ? 9.102 -17.006 -11.310 1.00 98.00 252 ALA A O 1
ATOM 1906 N N . ASP A 1 253 ? 9.465 -15.370 -12.828 1.00 97.69 253 ASP A N 1
ATOM 1907 C CA . ASP A 1 253 ? 8.063 -15.046 -13.147 1.00 97.69 253 ASP A CA 1
ATOM 1908 C C . ASP A 1 253 ? 7.198 -14.810 -11.894 1.00 97.69 253 ASP A C 1
ATOM 1910 O O . ASP A 1 253 ? 6.052 -15.247 -11.778 1.00 97.69 253 ASP A O 1
ATOM 1914 N N . LYS A 1 254 ? 7.787 -14.141 -10.896 1.00 98.31 254 LYS A N 1
ATOM 1915 C CA . LYS A 1 254 ? 7.110 -13.821 -9.641 1.00 98.31 254 LYS A CA 1
ATOM 1916 C C . LYS A 1 254 ? 6.358 -12.494 -9.751 1.00 98.31 254 LYS A C 1
ATOM 1918 O O . LYS A 1 254 ? 6.861 -11.567 -10.384 1.00 98.31 254 LYS A O 1
ATOM 1923 N N . PRO A 1 255 ? 5.216 -12.352 -9.055 1.00 98.69 255 PRO A N 1
ATOM 1924 C CA . PRO A 1 255 ? 4.463 -11.107 -8.990 1.00 98.69 255 PRO A CA 1
ATOM 1925 C C . PRO A 1 255 ? 5.304 -9.875 -8.630 1.00 98.69 255 PRO A C 1
ATOM 1927 O O . PRO A 1 255 ? 5.945 -9.836 -7.575 1.00 98.69 255 PRO A O 1
ATOM 1930 N N . ILE A 1 256 ? 5.241 -8.839 -9.469 1.00 98.88 256 ILE A N 1
ATOM 1931 C CA . ILE A 1 256 ? 5.822 -7.516 -9.204 1.00 98.88 256 ILE A CA 1
ATOM 1932 C C . ILE A 1 256 ? 4.736 -6.457 -9.363 1.00 98.88 256 ILE A C 1
ATOM 1934 O O . ILE A 1 256 ? 4.085 -6.390 -10.399 1.00 98.88 256 ILE A O 1
ATOM 1938 N N . ALA A 1 257 ? 4.584 -5.588 -8.371 1.00 98.88 257 ALA A N 1
ATOM 1939 C CA . ALA A 1 257 ? 3.762 -4.392 -8.451 1.00 98.88 257 ALA A CA 1
ATOM 1940 C C . ALA A 1 257 ? 4.662 -3.156 -8.421 1.00 98.88 257 ALA A C 1
ATOM 1942 O O . ALA A 1 257 ? 5.345 -2.925 -7.425 1.00 98.88 257 ALA A O 1
ATOM 1943 N N . ALA A 1 258 ? 4.656 -2.346 -9.479 1.00 98.88 258 ALA A N 1
ATOM 1944 C CA . ALA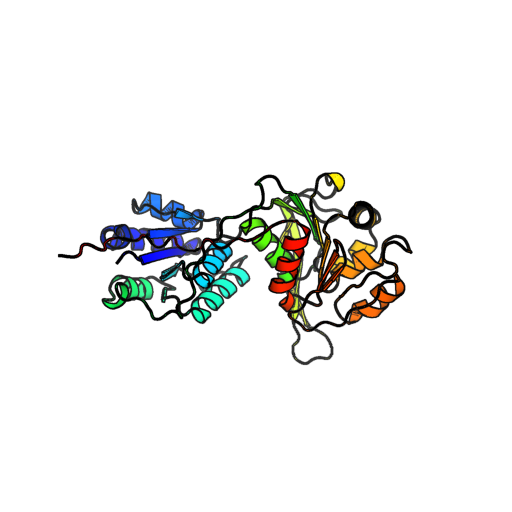 A 1 258 ? 5.411 -1.093 -9.545 1.00 98.88 258 ALA A CA 1
ATOM 1945 C C . ALA A 1 258 ? 4.505 0.096 -9.881 1.00 98.88 258 ALA A C 1
ATOM 1947 O O . ALA A 1 258 ? 3.563 -0.042 -10.656 1.00 98.88 258 ALA A O 1
ATOM 1948 N N . ILE A 1 259 ? 4.758 1.267 -9.307 1.00 98.75 259 ILE A N 1
ATOM 1949 C CA . ILE A 1 259 ? 3.896 2.442 -9.499 1.00 98.75 259 ILE A CA 1
ATOM 1950 C C . ILE A 1 259 ? 4.724 3.718 -9.623 1.00 98.75 259 ILE A C 1
ATOM 1952 O O . ILE A 1 259 ? 5.803 3.815 -9.042 1.00 98.75 259 ILE A O 1
ATOM 1956 N N . CYS A 1 260 ? 4.232 4.689 -10.396 1.00 98.25 260 CYS A N 1
ATOM 1957 C CA . CYS A 1 260 ? 4.854 6.005 -10.539 1.00 98.25 260 CYS A CA 1
ATOM 1958 C C . CYS A 1 260 ? 6.290 5.911 -11.071 1.00 98.25 260 CYS A C 1
ATOM 1960 O O . CYS A 1 260 ? 6.476 5.539 -12.229 1.00 98.25 260 CYS A O 1
ATOM 1962 N N . HIS A 1 261 ? 7.293 6.224 -10.253 1.00 98.81 261 HIS A N 1
ATOM 1963 C CA . HIS A 1 261 ? 8.711 6.101 -10.598 1.00 98.81 261 HIS A CA 1
ATOM 1964 C C . HIS A 1 261 ? 9.292 4.714 -10.268 1.00 98.81 261 HIS A C 1
ATOM 1966 O O . HIS A 1 261 ? 10.394 4.395 -10.697 1.00 98.81 261 HIS A O 1
ATOM 1972 N N . GLY A 1 262 ? 8.563 3.844 -9.562 1.00 98.62 262 GLY A N 1
ATOM 1973 C CA . GLY A 1 262 ? 8.978 2.466 -9.271 1.00 98.62 262 GLY A CA 1
ATOM 1974 C C . GLY A 1 262 ? 9.435 1.668 -10.507 1.00 98.62 262 GLY A C 1
ATOM 1975 O O . GLY A 1 262 ? 10.451 0.974 -10.423 1.00 98.62 262 GLY A O 1
ATOM 1976 N N . PRO A 1 263 ? 8.788 1.803 -11.685 1.00 98.56 263 PRO A N 1
ATOM 1977 C CA . PRO A 1 263 ? 9.251 1.208 -12.940 1.00 98.56 263 PRO A CA 1
ATOM 1978 C C . PRO A 1 263 ? 10.660 1.620 -13.395 1.00 98.56 263 PRO A C 1
ATOM 1980 O O . PRO A 1 263 ? 11.224 0.935 -14.240 1.00 98.56 263 PRO A O 1
ATOM 1983 N N . GLN A 1 264 ? 11.282 2.659 -12.827 1.00 98.69 264 GLN A N 1
ATOM 1984 C CA . GLN A 1 264 ? 12.704 2.956 -13.064 1.00 98.69 264 GLN A CA 1
ATOM 1985 C C . GLN A 1 264 ? 13.623 1.824 -12.589 1.00 98.69 264 GLN A C 1
ATOM 1987 O O . GLN A 1 264 ? 14.677 1.603 -13.179 1.00 98.69 264 GLN A O 1
ATOM 1992 N N . LEU A 1 265 ? 13.218 1.087 -11.549 1.00 98.75 265 LEU A N 1
ATOM 1993 C CA . LEU A 1 265 ? 13.926 -0.109 -11.087 1.00 98.75 265 LEU A CA 1
ATOM 1994 C C . LEU A 1 265 ? 13.784 -1.263 -12.079 1.00 98.75 265 LEU A C 1
ATOM 1996 O O . LEU A 1 265 ? 14.733 -2.011 -12.279 1.00 98.75 265 LEU A O 1
ATOM 2000 N N . LEU A 1 266 ? 12.616 -1.383 -12.721 1.00 98.44 266 LEU A N 1
ATOM 2001 C CA . LEU A 1 266 ? 12.405 -2.337 -13.807 1.00 98.44 266 LEU A CA 1
ATOM 2002 C C . LEU A 1 266 ? 13.258 -1.948 -15.015 1.00 98.44 266 LEU A C 1
ATOM 2004 O O . LEU A 1 266 ? 13.961 -2.786 -15.553 1.00 98.44 266 LEU A O 1
ATOM 2008 N N . ALA A 1 267 ? 13.265 -0.676 -15.411 1.00 97.38 267 ALA A N 1
ATOM 2009 C CA . ALA A 1 267 ? 14.010 -0.210 -16.580 1.00 97.38 267 ALA A CA 1
ATOM 2010 C C . ALA A 1 267 ? 15.543 -0.363 -16.461 1.00 97.38 267 ALA A C 1
ATOM 2012 O O . ALA A 1 267 ? 16.237 -0.311 -17.472 1.00 97.38 267 ALA A O 1
ATOM 2013 N N . ALA A 1 268 ? 16.070 -0.545 -15.247 1.00 97.81 268 ALA A N 1
ATOM 2014 C CA . ALA A 1 268 ? 17.501 -0.681 -14.972 1.00 97.81 268 ALA A CA 1
ATOM 2015 C C . ALA A 1 268 ? 18.017 -2.134 -14.951 1.00 97.81 268 ALA A C 1
ATOM 2017 O O . ALA A 1 268 ? 19.199 -2.355 -14.692 1.00 97.81 268 ALA A O 1
ATOM 2018 N N . VAL A 1 269 ? 17.149 -3.117 -15.193 1.00 98.12 269 VAL A N 1
ATOM 2019 C CA . VAL A 1 269 ? 17.527 -4.537 -15.267 1.00 98.12 269 VAL A CA 1
ATOM 2020 C C . VAL A 1 269 ? 18.352 -4.844 -16.518 1.00 98.12 269 VAL A C 1
ATOM 2022 O O . VAL A 1 269 ? 18.395 -4.046 -17.458 1.00 98.12 269 VAL A O 1
ATOM 2025 N N . GLU A 1 270 ? 18.970 -6.026 -16.558 1.00 95.25 270 GLU A N 1
ATOM 2026 C CA . GLU A 1 270 ? 19.674 -6.514 -17.746 1.00 95.25 270 GLU A CA 1
ATOM 2027 C C . GLU A 1 270 ? 18.868 -6.324 -19.054 1.00 95.25 270 GLU A C 1
ATOM 2029 O O . GLU A 1 270 ? 17.684 -6.691 -19.124 1.00 95.25 270 GLU A O 1
ATOM 2034 N N . PRO A 1 271 ? 19.504 -5.795 -20.121 1.00 92.94 271 PRO A N 1
ATOM 2035 C CA . PRO A 1 271 ? 18.854 -5.593 -21.409 1.00 92.94 271 PRO A CA 1
ATOM 2036 C C . PRO A 1 271 ? 18.178 -6.862 -21.935 1.00 92.94 271 PRO A C 1
ATOM 2038 O O . PRO A 1 271 ? 18.761 -7.944 -21.945 1.00 92.94 271 PRO A O 1
ATOM 2041 N N . GLY A 1 272 ? 16.946 -6.713 -22.421 1.00 92.19 272 GLY A N 1
ATOM 2042 C CA . GLY A 1 272 ? 16.164 -7.807 -22.999 1.00 92.19 272 GLY A CA 1
ATOM 2043 C C . GLY A 1 272 ? 15.192 -8.484 -22.030 1.00 92.19 272 GLY A C 1
ATOM 2044 O O . GLY A 1 272 ? 14.207 -9.049 -22.499 1.00 92.19 272 GLY A O 1
ATOM 2045 N N . LEU A 1 273 ? 15.371 -8.358 -20.706 1.00 96.00 273 LEU A N 1
ATOM 2046 C CA . LEU A 1 273 ? 14.436 -8.942 -19.725 1.00 96.00 273 LEU A CA 1
ATOM 2047 C C . LEU A 1 273 ? 13.012 -8.368 -19.814 1.00 96.00 273 LEU A C 1
ATOM 2049 O O . LEU A 1 273 ? 12.053 -9.031 -19.420 1.00 96.00 273 LEU A O 1
ATOM 2053 N N . LEU A 1 274 ? 12.871 -7.147 -20.333 1.00 96.44 274 LEU A N 1
ATOM 2054 C CA . LEU A 1 274 ? 11.589 -6.458 -20.492 1.00 96.44 274 LEU A CA 1
ATOM 2055 C C . LEU A 1 274 ? 11.149 -6.307 -21.953 1.00 96.44 274 LEU A C 1
ATOM 2057 O O . LEU A 1 274 ? 10.186 -5.591 -22.223 1.00 96.44 274 LEU A O 1
ATOM 2061 N N . HIS A 1 275 ? 11.829 -6.959 -22.901 1.00 96.19 275 HIS A N 1
ATOM 2062 C CA . HIS A 1 275 ? 11.546 -6.756 -24.320 1.00 96.19 275 HIS A CA 1
ATOM 2063 C C . HIS A 1 275 ? 10.102 -7.138 -24.676 1.00 96.19 275 HIS A C 1
ATOM 2065 O O . HIS A 1 275 ? 9.665 -8.256 -24.399 1.00 96.19 275 HIS A O 1
ATOM 2071 N N . GLY A 1 276 ? 9.362 -6.202 -25.277 1.00 94.19 276 GLY A N 1
ATOM 2072 C CA . GLY A 1 276 ? 7.959 -6.392 -25.668 1.00 94.19 276 GLY A CA 1
ATOM 2073 C C . GLY A 1 276 ? 6.969 -6.476 -24.500 1.00 94.19 276 GLY A C 1
ATOM 2074 O O . GLY A 1 276 ? 5.798 -6.789 -24.715 1.00 94.19 276 GLY A O 1
ATOM 2075 N N . ARG A 1 277 ? 7.410 -6.216 -23.260 1.00 97.38 277 ARG A N 1
ATOM 2076 C CA . ARG A 1 277 ? 6.518 -6.149 -22.097 1.00 97.38 277 ARG A CA 1
ATOM 2077 C C . ARG A 1 277 ? 5.751 -4.839 -22.092 1.00 97.38 277 ARG A C 1
ATOM 2079 O O . ARG A 1 277 ? 6.302 -3.797 -22.428 1.00 97.38 277 ARG A O 1
ATOM 2086 N N . ARG A 1 278 ? 4.496 -4.869 -21.659 1.00 98.44 278 ARG A N 1
ATOM 2087 C CA . ARG A 1 278 ? 3.627 -3.690 -21.572 1.00 98.44 278 ARG A CA 1
ATOM 2088 C C . ARG A 1 278 ? 3.678 -3.110 -20.166 1.00 98.44 278 ARG A C 1
ATOM 2090 O O . ARG A 1 278 ? 3.152 -3.715 -19.235 1.00 98.44 278 ARG A O 1
ATOM 2097 N N . LEU A 1 279 ? 4.277 -1.930 -20.011 1.00 98.25 279 LEU A N 1
ATOM 2098 C CA . LEU A 1 279 ? 4.480 -1.293 -18.707 1.00 98.25 279 LEU A CA 1
ATOM 2099 C C . LEU A 1 279 ? 3.934 0.135 -18.692 1.00 98.25 279 LEU A C 1
ATOM 2101 O O . LEU A 1 279 ? 4.179 0.922 -19.604 1.00 98.25 279 LEU A O 1
ATOM 2105 N N . ALA A 1 280 ? 3.242 0.493 -17.619 1.00 98.38 280 ALA A N 1
ATOM 2106 C CA . ALA A 1 280 ? 2.932 1.874 -17.281 1.00 98.38 280 ALA A CA 1
ATOM 2107 C C . ALA A 1 280 ? 3.941 2.425 -16.264 1.00 98.38 280 ALA A C 1
ATOM 2109 O O . ALA A 1 280 ? 4.583 1.688 -15.519 1.00 98.38 280 ALA A O 1
ATOM 2110 N N . ALA A 1 281 ? 4.065 3.745 -16.226 1.00 98.44 281 ALA A N 1
ATOM 2111 C CA . ALA A 1 281 ? 4.857 4.480 -15.246 1.00 98.44 281 ALA A CA 1
ATOM 2112 C C . ALA A 1 281 ? 4.355 5.926 -15.178 1.00 98.44 281 ALA A C 1
ATOM 2114 O O . ALA A 1 281 ? 3.521 6.342 -15.998 1.00 98.44 281 ALA A O 1
ATOM 2115 N N . TYR A 1 282 ? 4.898 6.716 -14.253 1.00 98.06 282 TYR A N 1
ATOM 2116 C CA . TYR A 1 282 ? 4.750 8.165 -14.310 1.00 98.06 282 TYR A CA 1
ATOM 2117 C C . TYR A 1 282 ? 5.214 8.671 -15.693 1.00 98.06 282 TYR A C 1
ATOM 2119 O O . TYR A 1 282 ? 6.212 8.159 -16.208 1.00 98.06 282 TYR A O 1
ATOM 2127 N N . PRO A 1 283 ? 4.531 9.641 -16.337 1.00 96.88 283 PRO A N 1
ATOM 2128 C CA . PRO A 1 283 ? 4.810 9.987 -17.734 1.00 96.88 283 PRO A CA 1
ATOM 2129 C C . PRO A 1 283 ? 6.261 10.387 -18.018 1.00 96.88 283 PRO A C 1
ATOM 2131 O O . PRO A 1 283 ? 6.781 10.075 -19.088 1.00 96.88 283 PRO A O 1
ATOM 2134 N N . ALA A 1 284 ? 6.947 11.009 -17.053 1.00 96.56 284 ALA A N 1
ATOM 2135 C CA . ALA A 1 284 ? 8.358 11.370 -17.202 1.00 96.56 284 ALA A CA 1
ATOM 2136 C C . ALA A 1 284 ? 9.301 10.152 -17.301 1.00 96.56 284 ALA A C 1
ATOM 2138 O O . ALA A 1 284 ? 10.389 10.277 -17.854 1.00 96.56 284 ALA A O 1
ATOM 2139 N N . CYS A 1 285 ? 8.873 8.970 -16.847 1.00 97.75 285 CYS A N 1
ATOM 2140 C CA . CYS A 1 285 ? 9.617 7.712 -16.961 1.00 97.75 285 CYS A CA 1
ATOM 2141 C C . CYS A 1 285 ? 9.356 6.969 -18.283 1.00 97.75 285 CYS A C 1
ATOM 2143 O O . CYS A 1 285 ? 10.000 5.957 -18.557 1.00 97.75 285 CYS A O 1
ATOM 2145 N N . ALA A 1 286 ? 8.429 7.437 -19.130 1.00 98.06 286 ALA A N 1
ATOM 2146 C CA . ALA A 1 286 ? 8.123 6.782 -20.405 1.00 98.06 286 ALA A CA 1
ATOM 2147 C C . ALA A 1 286 ? 9.350 6.591 -21.326 1.00 98.06 286 ALA A C 1
ATOM 2149 O O . ALA A 1 286 ? 9.435 5.548 -21.978 1.00 98.06 286 ALA A O 1
ATOM 2150 N N . PRO A 1 287 ? 10.317 7.532 -21.409 1.00 98.31 287 PRO A N 1
ATOM 2151 C CA . PRO A 1 287 ? 11.556 7.304 -22.151 1.00 98.31 287 PRO A CA 1
ATOM 2152 C C . PRO A 1 287 ? 12.377 6.132 -21.599 1.00 98.31 287 PRO A C 1
ATOM 2154 O O . PRO A 1 287 ? 12.860 5.323 -22.383 1.00 98.31 287 PRO A O 1
ATOM 2157 N N . GLU A 1 288 ? 12.492 6.000 -20.275 1.00 96.62 288 GLU A N 1
ATOM 2158 C CA . GLU A 1 288 ? 13.255 4.923 -19.625 1.00 96.62 288 GLU A CA 1
ATOM 2159 C C . GLU A 1 288 ? 12.613 3.554 -19.889 1.00 96.62 288 GLU A C 1
ATOM 2161 O O . GLU A 1 288 ? 13.311 2.606 -20.241 1.00 96.62 288 GLU A O 1
ATOM 2166 N N . VAL A 1 289 ? 11.278 3.468 -19.825 1.00 97.81 289 VAL A N 1
ATOM 2167 C CA . VAL A 1 289 ? 10.528 2.245 -20.172 1.00 97.81 289 VAL A CA 1
ATOM 2168 C C . VAL A 1 289 ? 10.822 1.806 -21.611 1.00 97.81 289 VAL A C 1
ATOM 2170 O O . VAL A 1 289 ? 11.144 0.642 -21.849 1.00 97.81 289 VAL A O 1
ATOM 2173 N N . ARG A 1 290 ? 10.777 2.742 -22.569 1.00 97.94 290 ARG A N 1
ATOM 2174 C CA . ARG A 1 290 ? 11.063 2.444 -23.983 1.00 97.94 290 ARG A CA 1
ATOM 2175 C C . ARG A 1 290 ? 12.521 2.051 -24.211 1.00 97.94 290 ARG A C 1
ATOM 2177 O O . ARG A 1 290 ? 12.787 1.133 -24.980 1.00 97.94 290 ARG A O 1
ATOM 2184 N N . LEU A 1 291 ? 13.464 2.718 -23.541 1.00 97.00 291 LEU A N 1
ATOM 2185 C CA . LEU A 1 291 ? 14.894 2.398 -23.630 1.00 97.00 291 LEU A CA 1
ATOM 2186 C C . LEU A 1 291 ? 15.213 0.999 -23.087 1.00 97.00 291 LEU A C 1
ATOM 2188 O O . LEU A 1 291 ? 16.102 0.337 -23.615 1.00 97.00 291 LEU A O 1
ATOM 2192 N N . ALA A 1 292 ? 14.454 0.522 -22.099 1.00 96.31 292 ALA A N 1
ATOM 2193 C CA . ALA A 1 292 ? 14.546 -0.848 -21.595 1.00 96.31 292 ALA A CA 1
ATOM 2194 C C . ALA A 1 292 ? 13.932 -1.904 -22.545 1.00 96.31 292 ALA A C 1
ATOM 2196 O O . ALA A 1 292 ? 13.995 -3.103 -22.268 1.00 96.31 292 ALA A O 1
ATOM 2197 N N . GLY A 1 293 ? 13.347 -1.480 -23.673 1.00 96.06 293 GLY A N 1
ATOM 2198 C CA . GLY A 1 293 ? 12.737 -2.354 -24.678 1.00 96.06 293 GLY A CA 1
ATOM 2199 C C . GLY A 1 293 ? 11.280 -2.734 -24.403 1.00 96.06 293 GLY A C 1
ATOM 2200 O O . GLY A 1 293 ? 10.757 -3.602 -25.101 1.00 96.06 293 GLY A O 1
ATOM 2201 N N . ALA A 1 294 ? 10.637 -2.109 -23.414 1.00 97.88 294 ALA A N 1
ATOM 2202 C CA . ALA A 1 294 ? 9.229 -2.311 -23.088 1.00 97.88 294 ALA A CA 1
ATOM 2203 C C . ALA A 1 294 ? 8.314 -1.306 -23.813 1.00 97.88 294 ALA A C 1
ATOM 2205 O O . ALA A 1 294 ? 8.693 -0.165 -24.098 1.00 97.88 294 ALA A O 1
ATOM 2206 N N . ASP A 1 295 ? 7.070 -1.712 -24.048 1.00 98.06 295 ASP A N 1
ATOM 2207 C CA . ASP A 1 295 ? 6.010 -0.877 -24.596 1.00 98.06 295 ASP A CA 1
ATOM 2208 C C . ASP A 1 295 ? 5.378 -0.033 -23.483 1.00 98.06 295 ASP A C 1
ATOM 2210 O O . ASP A 1 295 ? 4.717 -0.551 -22.577 1.00 98.06 295 ASP A O 1
ATOM 2214 N N . TYR A 1 296 ? 5.563 1.288 -23.557 1.00 98.50 296 TYR A N 1
ATOM 2215 C CA . TYR A 1 296 ? 4.938 2.214 -22.614 1.00 98.50 296 TYR A CA 1
ATOM 2216 C C . TYR A 1 296 ? 3.423 2.290 -22.835 1.00 98.50 296 TYR A C 1
ATOM 2218 O O . TYR A 1 296 ? 2.966 2.682 -23.912 1.00 98.50 296 TYR A O 1
ATOM 2226 N N . VAL A 1 297 ? 2.652 1.974 -21.795 1.00 98.12 297 VAL A N 1
ATOM 2227 C CA . VAL A 1 297 ? 1.189 2.065 -21.787 1.00 98.12 297 VAL A CA 1
ATOM 2228 C C . VAL A 1 297 ? 0.760 3.373 -21.133 1.00 98.12 297 VAL A C 1
ATOM 2230 O O . VAL A 1 297 ? 1.016 3.607 -19.951 1.00 98.12 297 VAL A O 1
ATOM 2233 N N . GLU A 1 298 ? 0.071 4.214 -21.899 1.00 96.94 298 GLU A N 1
ATOM 2234 C CA . GLU A 1 298 ? -0.560 5.421 -21.376 1.00 96.94 298 GLU A CA 1
ATOM 2235 C C . GLU A 1 298 ? -1.857 5.059 -20.640 1.00 96.94 298 GLU A C 1
ATOM 2237 O O . GLU A 1 298 ? -2.726 4.387 -21.192 1.00 96.94 298 GLU A O 1
ATOM 2242 N N . LEU A 1 299 ? -1.959 5.483 -19.378 1.00 94.62 299 LEU A N 1
ATOM 2243 C CA . LEU A 1 299 ? -3.066 5.167 -18.477 1.00 94.62 299 LEU A CA 1
ATOM 2244 C C . LEU A 1 299 ? -3.683 6.434 -17.876 1.00 94.62 299 LEU A C 1
ATOM 2246 O O . LEU A 1 299 ? -2.990 7.419 -17.572 1.00 94.62 299 LEU A O 1
ATOM 2250 N N . GLY A 1 300 ? -4.989 6.370 -17.620 1.00 92.69 300 GLY A N 1
ATOM 2251 C CA . GLY A 1 300 ? -5.694 7.303 -16.750 1.00 92.69 300 GLY A CA 1
ATOM 2252 C C . GLY A 1 300 ? -5.179 7.253 -15.304 1.00 92.69 300 GLY A C 1
ATOM 2253 O O . GLY A 1 300 ? -4.513 6.310 -14.881 1.00 92.69 300 GLY A O 1
ATOM 2254 N N . LEU A 1 301 ? -5.494 8.281 -14.508 1.00 87.75 301 LEU A N 1
ATOM 2255 C CA . LEU A 1 301 ? -4.956 8.427 -13.143 1.00 87.75 301 LEU A CA 1
ATOM 2256 C C . LEU A 1 301 ? -5.349 7.291 -12.186 1.00 87.75 301 LEU A C 1
ATOM 2258 O O . LEU A 1 301 ? -4.602 7.013 -11.256 1.00 87.75 301 LEU A O 1
ATOM 2262 N N . ALA A 1 302 ? -6.501 6.654 -12.403 1.00 88.94 302 ALA A N 1
ATOM 2263 C CA . ALA A 1 302 ? -7.025 5.584 -11.552 1.00 88.94 302 ALA A CA 1
ATOM 2264 C C . ALA A 1 302 ? -6.811 4.174 -12.139 1.00 88.94 302 ALA A C 1
ATOM 2266 O O . ALA A 1 302 ? -7.341 3.200 -11.605 1.00 88.94 302 ALA A O 1
ATOM 2267 N N . GLU A 1 303 ? -6.078 4.058 -13.248 1.00 94.25 303 GLU A N 1
ATOM 2268 C CA . GLU A 1 303 ? -5.915 2.811 -13.994 1.00 94.25 303 GLU A CA 1
ATOM 2269 C C . GLU A 1 303 ? -4.571 2.132 -13.696 1.00 94.25 303 GLU A C 1
ATOM 2271 O O . GLU A 1 303 ? -3.577 2.770 -13.342 1.00 94.25 303 GLU A O 1
ATOM 2276 N N . ALA A 1 304 ? -4.546 0.814 -13.877 1.00 98.25 304 ALA A N 1
ATOM 2277 C CA . ALA A 1 304 ? -3.351 -0.019 -13.806 1.00 98.25 304 ALA A CA 1
ATOM 2278 C C . ALA A 1 304 ? -3.359 -1.019 -14.970 1.00 98.25 304 ALA A C 1
ATOM 2280 O O . ALA A 1 304 ? -4.432 -1.404 -15.448 1.00 98.25 304 ALA A O 1
ATOM 2281 N N . VAL A 1 305 ? -2.178 -1.449 -15.408 1.00 98.56 305 VAL A N 1
ATOM 2282 C CA . VAL A 1 305 ? -2.002 -2.470 -16.445 1.00 98.56 305 VAL A CA 1
ATOM 2283 C C . VAL A 1 305 ? -1.262 -3.674 -15.874 1.00 98.56 305 VAL A C 1
ATOM 2285 O O . VAL A 1 305 ? -0.273 -3.527 -15.157 1.00 98.56 305 VAL A O 1
ATOM 2288 N N . THR A 1 306 ? -1.743 -4.865 -16.218 1.00 98.75 306 THR A N 1
ATOM 2289 C CA . THR A 1 306 ? -1.084 -6.139 -15.926 1.00 98.75 306 THR A CA 1
ATOM 2290 C C . THR A 1 306 ? -0.553 -6.734 -17.219 1.00 98.75 306 THR A C 1
ATOM 2292 O O . THR A 1 306 ? -1.293 -6.850 -18.199 1.00 98.75 306 THR A O 1
ATOM 2295 N N . ASP A 1 307 ? 0.708 -7.143 -17.203 1.00 98.38 307 ASP A N 1
ATOM 2296 C CA . ASP A 1 307 ? 1.335 -7.934 -18.253 1.00 98.38 307 ASP A CA 1
ATOM 2297 C C . ASP A 1 307 ? 2.105 -9.093 -17.611 1.00 98.38 307 ASP A C 1
ATOM 2299 O O . ASP A 1 307 ? 3.095 -8.877 -16.908 1.00 98.38 307 ASP A O 1
ATOM 2303 N N . GLY A 1 308 ? 1.632 -10.326 -17.806 1.00 97.44 308 GLY A N 1
ATOM 2304 C CA . GLY A 1 308 ? 2.118 -11.498 -17.072 1.00 97.44 308 GLY A CA 1
ATOM 2305 C C . GLY A 1 308 ? 2.034 -11.291 -15.554 1.00 97.44 308 GLY A C 1
ATOM 2306 O O . GLY A 1 308 ? 1.003 -10.867 -15.035 1.00 97.44 308 GLY A O 1
ATOM 2307 N N . ALA A 1 309 ? 3.135 -11.549 -14.846 1.00 97.75 309 ALA A N 1
ATOM 2308 C CA . ALA A 1 309 ? 3.243 -11.330 -13.403 1.00 97.75 309 ALA A CA 1
ATOM 2309 C C . ALA A 1 309 ? 3.526 -9.864 -12.990 1.00 97.75 309 ALA A C 1
ATOM 2311 O O . ALA A 1 309 ? 3.652 -9.580 -11.798 1.00 97.75 309 ALA A O 1
ATOM 2312 N N . ILE A 1 310 ? 3.651 -8.923 -13.935 1.00 98.75 310 ILE A N 1
ATOM 2313 C CA . ILE A 1 310 ? 4.020 -7.529 -13.643 1.00 98.75 310 ILE A CA 1
ATOM 2314 C C . ILE A 1 310 ? 2.782 -6.632 -13.723 1.00 98.75 310 ILE A C 1
ATOM 2316 O O . ILE A 1 310 ? 2.118 -6.555 -14.754 1.00 98.75 310 ILE A O 1
ATOM 2320 N N . VAL A 1 311 ? 2.504 -5.912 -12.638 1.00 98.81 311 VAL A N 1
ATOM 2321 C CA . VAL A 1 311 ? 1.412 -4.944 -12.515 1.00 98.81 311 VAL A CA 1
ATOM 2322 C C . VAL A 1 311 ? 2.001 -3.548 -12.364 1.00 98.81 311 VAL A C 1
ATOM 2324 O O . VAL A 1 311 ? 2.784 -3.285 -11.449 1.00 98.81 311 VAL A O 1
ATOM 2327 N N . THR A 1 312 ? 1.620 -2.634 -13.252 1.00 98.81 312 THR A N 1
ATOM 2328 C CA . THR A 1 312 ? 2.135 -1.263 -13.269 1.00 98.81 312 THR A CA 1
ATOM 2329 C C . THR A 1 312 ? 1.041 -0.207 -13.275 1.00 98.81 312 THR A C 1
ATOM 2331 O O . THR A 1 312 ? -0.042 -0.421 -13.816 1.00 98.81 312 THR A O 1
ATOM 2334 N N . ALA A 1 313 ? 1.315 0.945 -12.663 1.00 98.50 313 ALA A N 1
ATOM 2335 C CA . ALA A 1 313 ? 0.378 2.064 -12.605 1.00 98.50 313 ALA A CA 1
ATOM 2336 C C . ALA A 1 313 ? 1.084 3.427 -12.628 1.00 98.50 313 ALA A C 1
ATOM 2338 O O . ALA A 1 313 ? 2.275 3.547 -12.329 1.00 98.50 313 ALA A O 1
ATOM 2339 N N . ARG A 1 314 ? 0.331 4.473 -12.984 1.00 96.75 314 ARG A N 1
ATOM 2340 C CA . ARG A 1 314 ? 0.873 5.817 -13.224 1.00 96.75 314 ARG A CA 1
ATOM 2341 C C . ARG A 1 314 ? 1.235 6.591 -11.953 1.00 96.75 314 ARG A C 1
ATOM 2343 O O . ARG A 1 314 ? 2.242 7.288 -11.969 1.00 96.75 314 ARG A O 1
ATOM 2350 N N . ALA A 1 315 ? 0.397 6.552 -10.918 1.00 95.44 315 ALA A N 1
ATOM 2351 C CA . ALA A 1 315 ? 0.537 7.353 -9.694 1.00 95.44 315 ALA A CA 1
ATOM 2352 C C . ALA A 1 315 ? -0.412 6.848 -8.591 1.00 95.44 315 ALA A C 1
ATOM 2354 O O . ALA A 1 315 ? -1.332 6.077 -8.880 1.00 95.44 315 ALA A O 1
ATOM 2355 N N . TRP A 1 316 ? -0.249 7.347 -7.362 1.00 91.44 316 TRP A N 1
ATOM 2356 C CA . TRP A 1 316 ? -1.061 7.001 -6.183 1.00 91.44 316 TRP A CA 1
ATOM 2357 C C . TRP A 1 316 ? -2.601 6.968 -6.344 1.00 91.44 316 TRP A C 1
ATOM 2359 O O . TRP A 1 316 ? -3.223 6.152 -5.654 1.00 91.44 316 TRP A O 1
ATOM 2369 N N . PRO A 1 317 ? -3.289 7.729 -7.233 1.00 91.81 317 PRO A N 1
ATOM 2370 C CA . PRO A 1 317 ? -4.741 7.579 -7.387 1.00 91.81 317 PRO A CA 1
ATOM 2371 C C . PRO A 1 317 ? -5.155 6.196 -7.922 1.00 91.81 317 PRO A C 1
ATOM 2373 O O . PRO A 1 317 ? -6.293 5.770 -7.717 1.00 91.81 317 PRO A O 1
ATOM 2376 N N . ALA A 1 318 ? -4.231 5.467 -8.554 1.00 95.81 318 ALA A N 1
ATOM 2377 C CA . ALA A 1 318 ? -4.444 4.122 -9.074 1.00 95.81 318 ALA A CA 1
ATOM 2378 C C . ALA A 1 318 ? -4.316 3.013 -8.019 1.00 95.81 318 ALA A C 1
ATOM 2380 O O . ALA A 1 318 ? -4.536 1.852 -8.364 1.00 95.81 318 ALA A O 1
ATOM 2381 N N . HIS A 1 319 ? -4.008 3.322 -6.748 1.00 95.25 319 HIS A N 1
ATOM 2382 C CA . HIS A 1 319 ? -3.877 2.309 -5.689 1.00 95.25 319 HIS A CA 1
ATOM 2383 C C . HIS A 1 319 ? -4.999 1.258 -5.677 1.00 95.25 319 HIS A C 1
ATOM 2385 O O . HIS A 1 319 ? -4.665 0.078 -5.581 1.00 95.25 319 HIS A O 1
ATOM 2391 N N . PRO A 1 320 ? -6.297 1.605 -5.824 1.00 91.75 320 PRO A N 1
ATOM 2392 C CA . PRO A 1 320 ? -7.350 0.594 -5.833 1.00 91.75 320 PRO A CA 1
ATOM 2393 C C . PRO A 1 320 ? -7.201 -0.419 -6.977 1.00 91.75 320 PRO A C 1
ATOM 2395 O O . PRO A 1 320 ? -7.236 -1.623 -6.732 1.00 91.75 320 PRO A O 1
ATOM 2398 N N . ALA A 1 321 ? -7.001 0.051 -8.214 1.00 92.94 321 ALA A N 1
ATOM 2399 C CA . ALA A 1 321 ? -6.854 -0.815 -9.385 1.00 92.94 321 ALA A CA 1
ATOM 2400 C C . ALA A 1 321 ? -5.535 -1.599 -9.349 1.00 92.94 321 ALA A C 1
ATOM 2402 O O . ALA A 1 321 ? -5.514 -2.797 -9.627 1.00 92.94 321 ALA A O 1
ATOM 2403 N N . TRP A 1 322 ? -4.451 -0.933 -8.957 1.00 98.38 322 TRP A N 1
ATOM 2404 C CA . TRP A 1 322 ? -3.110 -1.501 -8.873 1.00 98.38 322 TRP A CA 1
ATOM 2405 C C . TRP A 1 322 ? -3.009 -2.599 -7.807 1.00 98.38 322 TRP A C 1
ATOM 2407 O O . TRP A 1 322 ? -2.541 -3.695 -8.107 1.00 98.38 322 TRP A O 1
ATOM 2417 N N . ILE A 1 323 ? -3.531 -2.366 -6.596 1.00 97.31 323 ILE A N 1
ATOM 2418 C CA . ILE A 1 323 ? -3.564 -3.381 -5.531 1.00 97.31 323 ILE A CA 1
ATOM 2419 C C . ILE A 1 323 ? -4.482 -4.542 -5.929 1.00 97.31 323 ILE A C 1
ATOM 2421 O O . ILE A 1 323 ? -4.106 -5.696 -5.742 1.00 97.31 323 ILE A O 1
ATOM 2425 N N . ALA A 1 324 ? -5.658 -4.272 -6.508 1.00 92.94 324 ALA A N 1
ATOM 2426 C CA . ALA A 1 324 ? -6.573 -5.330 -6.940 1.00 92.94 324 ALA A CA 1
ATOM 2427 C C . ALA A 1 324 ? -5.945 -6.249 -8.001 1.00 92.94 324 ALA A C 1
ATOM 2429 O O . ALA A 1 324 ? -6.036 -7.472 -7.891 1.00 92.94 324 ALA A O 1
ATOM 2430 N N . GLN A 1 325 ? -5.267 -5.673 -8.997 1.00 97.75 325 GLN A N 1
ATOM 2431 C CA . GLN A 1 325 ? -4.543 -6.440 -10.012 1.00 97.75 325 GLN A CA 1
ATOM 2432 C C . GLN A 1 325 ? -3.348 -7.196 -9.414 1.00 97.75 325 GLN A C 1
ATOM 2434 O O . GLN A 1 325 ? -3.132 -8.358 -9.754 1.00 97.75 325 GLN A O 1
ATOM 2439 N N . PHE A 1 326 ? -2.622 -6.594 -8.465 1.00 98.31 326 PHE A N 1
ATOM 2440 C CA . PHE A 1 326 ? -1.526 -7.278 -7.776 1.00 98.31 326 PHE A CA 1
ATOM 2441 C C . PHE A 1 326 ? -2.004 -8.494 -6.972 1.00 98.31 326 PHE A C 1
ATOM 2443 O O . PHE A 1 326 ? -1.392 -9.558 -7.029 1.00 98.31 326 PHE A O 1
ATOM 2450 N N . LEU A 1 327 ? -3.135 -8.378 -6.273 1.00 95.50 327 LEU A N 1
ATOM 2451 C CA . LEU A 1 327 ? -3.751 -9.508 -5.573 1.00 95.50 327 LEU A CA 1
ATOM 2452 C C . LEU A 1 327 ? -4.131 -10.637 -6.537 1.00 95.50 327 LEU A C 1
ATOM 2454 O O . LEU A 1 327 ? -3.919 -11.804 -6.211 1.00 95.50 327 LEU A O 1
ATOM 2458 N N . ALA A 1 328 ? -4.631 -10.300 -7.729 1.00 92.88 328 ALA A N 1
ATOM 2459 C CA . ALA A 1 328 ? -4.976 -11.290 -8.743 1.00 92.88 328 ALA A CA 1
ATOM 2460 C C . ALA A 1 328 ? -3.746 -12.088 -9.209 1.00 92.88 328 ALA A C 1
ATOM 2462 O O . ALA A 1 328 ? -3.804 -13.317 -9.232 1.00 92.88 328 ALA A O 1
ATOM 2463 N N . VAL A 1 329 ? -2.619 -11.424 -9.504 1.00 95.94 329 VAL A N 1
ATOM 2464 C CA . VAL A 1 329 ? -1.375 -12.126 -9.892 1.00 95.94 329 VAL A CA 1
ATOM 2465 C C . VAL A 1 329 ? -0.711 -12.860 -8.719 1.00 95.94 329 VAL A C 1
ATOM 2467 O O . VAL A 1 329 ? -0.015 -13.845 -8.932 1.00 95.94 329 VAL A O 1
ATOM 2470 N N . LEU A 1 330 ? -0.983 -12.455 -7.474 1.00 94.38 330 LEU A N 1
ATOM 2471 C CA . LEU A 1 330 ? -0.629 -13.211 -6.263 1.00 94.38 330 LEU A CA 1
ATOM 2472 C C . LEU A 1 330 ? -1.534 -14.437 -6.024 1.00 94.38 330 LEU A C 1
ATOM 2474 O O . LEU A 1 330 ? -1.368 -15.127 -5.018 1.00 94.38 330 LEU A O 1
ATOM 2478 N N . GLY A 1 331 ? -2.525 -14.693 -6.885 1.00 89.50 331 GLY A N 1
ATOM 2479 C CA . GLY A 1 331 ? -3.495 -15.778 -6.706 1.00 89.50 331 GLY A CA 1
ATOM 2480 C C . GLY A 1 331 ? -4.438 -15.566 -5.518 1.00 89.50 331 GLY A C 1
ATOM 2481 O O . GLY A 1 331 ? -5.017 -16.520 -5.003 1.00 89.50 331 GLY A O 1
ATOM 2482 N N . THR A 1 332 ? -4.583 -14.325 -5.051 1.00 85.06 332 THR A N 1
ATOM 2483 C CA . THR A 1 332 ? -5.398 -13.977 -3.885 1.00 85.06 332 THR A CA 1
ATOM 2484 C C . THR A 1 332 ? -6.733 -13.409 -4.327 1.00 85.06 332 THR A C 1
ATOM 2486 O O . THR A 1 332 ? -6.806 -12.390 -5.011 1.00 85.06 332 THR A O 1
ATOM 2489 N N . GLN A 1 333 ? -7.813 -14.051 -3.891 1.00 75.50 333 GLN A N 1
ATOM 2490 C CA . GLN A 1 333 ? -9.167 -13.569 -4.126 1.00 75.50 333 GLN A CA 1
ATOM 2491 C C . GLN A 1 333 ? -9.740 -12.978 -2.848 1.00 75.50 333 GLN A C 1
ATOM 2493 O O . GLN A 1 333 ? -9.694 -13.602 -1.794 1.00 75.50 333 GLN A O 1
ATOM 2498 N N . VAL A 1 334 ? -10.326 -11.789 -2.948 1.00 71.38 334 VAL A N 1
ATOM 2499 C CA . VAL A 1 334 ? -11.167 -11.241 -1.884 1.00 71.38 334 VAL A CA 1
ATOM 2500 C C . VAL A 1 334 ? -12.596 -11.672 -2.181 1.00 71.38 334 VAL A C 1
ATOM 2502 O O . VAL A 1 334 ? -13.269 -11.095 -3.033 1.00 71.38 334 VAL A O 1
ATOM 2505 N N . VAL A 1 335 ? -13.048 -12.729 -1.509 1.00 68.25 335 VAL A N 1
ATOM 2506 C CA . VAL A 1 335 ? -14.427 -13.205 -1.627 1.00 68.25 335 VAL A CA 1
ATOM 2507 C C . VAL A 1 335 ? -15.274 -12.470 -0.603 1.00 68.25 335 VAL A C 1
ATOM 2509 O O . VAL A 1 335 ? -14.984 -12.468 0.592 1.00 68.25 335 VAL A O 1
ATOM 2512 N N . HIS A 1 336 ? -16.340 -11.848 -1.084 1.00 55.56 336 HIS A N 1
ATOM 2513 C CA . HIS A 1 336 ? -17.357 -11.268 -0.228 1.00 55.56 336 HIS A CA 1
ATOM 2514 C C . HIS A 1 336 ? -18.419 -12.336 0.050 1.00 55.56 336 HIS A C 1
ATOM 2516 O O . HIS A 1 336 ? -19.086 -12.785 -0.883 1.00 55.56 336 HIS A O 1
ATOM 2522 N N . ALA A 1 337 ? -18.583 -12.760 1.306 1.00 49.38 337 ALA A N 1
ATOM 2523 C CA . ALA A 1 337 ? -19.637 -13.715 1.652 1.00 49.38 337 ALA A CA 1
ATOM 2524 C C . ALA A 1 337 ? -21.022 -13.126 1.321 1.00 49.38 337 ALA A C 1
ATOM 2526 O O . ALA A 1 337 ? -21.333 -12.009 1.741 1.00 49.38 337 ALA A O 1
ATOM 2527 N N . GLN A 1 338 ? -21.850 -13.868 0.579 1.00 40.12 338 GLN A N 1
ATOM 2528 C CA . GLN A 1 338 ? -23.270 -13.553 0.431 1.00 40.12 338 GLN A CA 1
ATOM 2529 C C . GLN A 1 338 ? -24.004 -14.007 1.697 1.00 40.12 338 GLN A C 1
ATOM 2531 O O . GLN A 1 338 ? -23.783 -15.121 2.172 1.00 40.12 338 GLN A O 1
ATOM 2536 N N . ASN A 1 339 ? -24.869 -13.154 2.249 1.00 41.44 339 ASN A N 1
ATOM 2537 C CA . ASN A 1 339 ? -25.742 -13.539 3.356 1.00 41.44 339 ASN A CA 1
ATOM 2538 C C . ASN A 1 339 ? -26.583 -14.749 2.934 1.00 41.44 339 ASN A C 1
ATOM 2540 O O . ASN A 1 339 ? -27.406 -14.648 2.024 1.00 41.44 339 ASN A O 1
ATOM 2544 N N . VAL A 1 340 ? -26.396 -15.874 3.624 1.00 36.41 340 VAL A N 1
ATOM 2545 C CA . VAL A 1 340 ? -27.362 -16.971 3.636 1.00 36.41 340 VAL A CA 1
ATOM 2546 C C . VAL A 1 340 ? -28.666 -16.372 4.151 1.00 36.41 340 VAL A C 1
ATOM 2548 O O . VAL A 1 340 ? -28.746 -15.965 5.309 1.00 36.41 340 VAL A O 1
ATOM 2551 N N . GLN A 1 341 ? -29.671 -16.253 3.284 1.00 34.47 341 GLN A N 1
ATOM 2552 C CA . GLN A 1 341 ? -31.032 -16.014 3.738 1.00 34.47 341 GLN A CA 1
ATOM 2553 C C . GLN A 1 341 ? -31.406 -17.203 4.622 1.00 34.47 341 GLN A C 1
ATOM 2555 O O . GLN A 1 341 ? -31.605 -18.312 4.133 1.00 34.47 341 GLN A O 1
ATOM 2560 N N . THR A 1 342 ? -31.466 -16.987 5.932 1.00 38.16 342 THR A N 1
ATOM 2561 C CA . THR A 1 342 ? -32.198 -17.875 6.825 1.00 38.16 342 THR A CA 1
ATOM 2562 C C . THR A 1 342 ? -33.657 -17.803 6.397 1.00 38.16 342 THR A C 1
ATOM 2564 O O . THR A 1 342 ? -34.358 -16.839 6.701 1.00 38.16 342 THR A O 1
ATOM 2567 N N . THR A 1 343 ? -34.106 -18.789 5.625 1.00 36.38 343 THR A N 1
ATOM 2568 C CA . THR A 1 343 ? -35.526 -19.055 5.415 1.00 36.38 343 THR A CA 1
ATOM 2569 C C . THR A 1 343 ? -36.120 -19.501 6.748 1.00 36.38 343 THR A C 1
ATOM 2571 O O . THR A 1 343 ? -36.190 -20.693 7.038 1.00 36.38 343 THR A O 1
ATOM 2574 N N . GLU A 1 344 ? -36.518 -18.543 7.581 1.00 40.19 344 GLU A N 1
ATOM 2575 C CA . GLU A 1 344 ? -37.497 -18.781 8.634 1.00 40.19 344 GLU A CA 1
ATOM 2576 C C . GLU A 1 344 ? -38.901 -18.624 8.037 1.00 40.19 344 GLU A C 1
ATOM 2578 O O . GLU A 1 344 ? -39.286 -17.553 7.578 1.00 40.19 344 GLU A O 1
ATOM 2583 N N . GLY A 1 345 ? -39.657 -19.723 8.058 1.00 38.22 345 GLY A N 1
ATOM 2584 C CA . GLY A 1 345 ? -41.107 -19.698 8.241 1.00 38.22 345 GLY A CA 1
ATOM 2585 C C . GLY A 1 345 ? -41.981 -19.374 7.029 1.00 38.22 345 GLY A C 1
ATOM 2586 O O . GL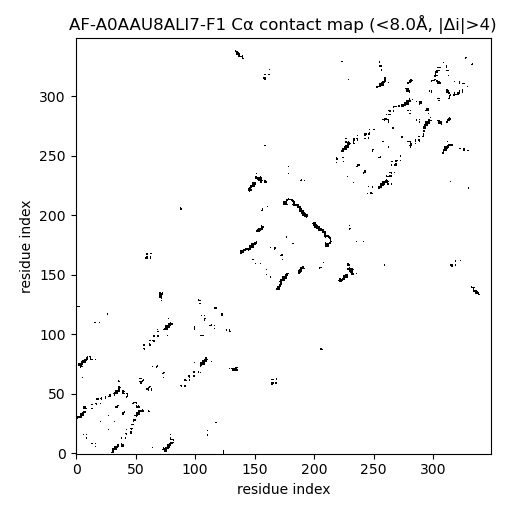Y A 1 345 ? -42.552 -18.293 6.945 1.00 38.22 345 GLY A O 1
ATOM 2587 N N . GLN A 1 346 ? -42.275 -20.383 6.206 1.00 34.28 346 GLN A N 1
ATOM 2588 C CA . GLN A 1 346 ? -43.660 -20.569 5.758 1.00 34.28 346 GLN A CA 1
ATOM 2589 C C . GLN A 1 346 ? -44.347 -21.530 6.733 1.00 34.28 346 GLN A C 1
ATOM 2591 O O . GLN A 1 346 ? -44.405 -22.735 6.510 1.00 34.28 346 GLN A O 1
ATOM 2596 N N . ALA A 1 347 ? -44.844 -20.982 7.842 1.00 41.59 347 ALA A N 1
ATOM 2597 C CA . ALA A 1 347 ? -45.998 -21.560 8.513 1.00 41.59 347 ALA A CA 1
ATOM 2598 C C . ALA A 1 347 ? -47.233 -21.015 7.783 1.00 41.59 347 ALA A C 1
ATOM 2600 O O . ALA A 1 347 ? -47.528 -19.823 7.860 1.00 41.59 347 ALA A O 1
ATOM 2601 N N . ALA A 1 348 ? -47.901 -21.874 7.018 1.00 39.84 348 ALA A N 1
ATOM 2602 C CA . ALA A 1 348 ? -49.203 -21.603 6.428 1.00 39.84 348 ALA A CA 1
ATOM 2603 C C . ALA A 1 348 ? -50.235 -22.509 7.114 1.00 39.84 348 ALA A C 1
ATOM 2605 O O . ALA A 1 348 ? -50.024 -23.716 7.133 1.00 39.84 348 ALA A O 1
ATOM 2606 N N . CYS A 1 349 ? -51.274 -21.859 7.661 1.00 37.00 349 CYS A N 1
ATOM 2607 C CA . CYS A 1 349 ? -52.596 -22.336 8.109 1.00 37.00 349 CYS A CA 1
ATOM 2608 C C . CYS A 1 349 ? -52.720 -23.731 8.733 1.00 37.00 349 CYS A C 1
ATOM 2610 O O . CYS A 1 349 ? -52.624 -24.735 7.994 1.00 37.00 349 CYS A O 1
#

Radius of gyration: 22.56 Å; Cα contacts (8 Å, |Δi|>4): 729; chains: 1; bounding box: 76×46×58 Å

pLDDT: mean 88.58, std 15.78, range [34.28, 98.94]

Sequence (349 aa):
MKQRIAMVAHDSQKPAMVDWARAHRDVLSAHTLYGTASTGGRVAEGAGLDVTLLKSGPLGGDQQLGAMIAEGRLDILIFFTDPLSVMPHDVDVKALLRISTLNQTIMACNRATADCVIRSELMSTTCPAAAKPSRTVTPIAPSSTRLLLLAGDFVEDCEVMVPFQALQALGFTVHAVCPDKRRGEKIRTAIHDVEGDQAYVERPGHAFKLTHDFDSVDAASYAGLILPGGRSPEYLRTNPRVIGIVEHFIRADKPIAAICHGPQLLAAVEPGLLHGRRLAAYPACAPEVRLAGADYVELGLAEAVTDGAIVTARAWPAHPAWIAQFLAVLGTQVVHAQNVQTTEGQAAC

Solvent-accessible surface area (backbone atoms only — not comparable to full-atom values): 18339 Å² total; per-residue (Å²): 114,75,47,34,37,35,40,41,44,36,83,90,32,37,64,60,50,21,55,48,46,42,77,40,32,80,66,55,67,65,36,48,38,34,12,25,34,70,37,18,50,47,32,27,69,67,34,74,42,81,47,51,65,43,44,38,53,88,72,30,16,38,53,54,51,36,50,31,37,76,24,60,64,38,52,34,42,37,35,30,63,58,91,87,60,91,56,94,46,50,66,51,51,51,50,32,54,49,44,31,60,75,47,62,38,49,72,17,57,39,70,72,49,40,54,52,50,77,68,35,82,62,64,60,50,80,71,88,42,78,91,54,74,60,44,50,77,56,65,61,44,64,82,79,45,31,32,40,32,57,51,38,57,32,17,20,36,62,46,50,47,52,59,50,37,53,43,41,70,37,36,36,45,68,38,32,27,28,85,99,45,48,51,71,41,71,32,48,20,21,38,77,45,77,81,84,59,99,56,63,49,80,42,84,44,54,75,47,67,27,65,31,43,41,88,75,66,57,70,87,76,40,64,32,40,38,26,33,13,50,55,18,23,76,60,47,42,72,36,68,66,56,30,52,47,53,45,50,35,61,77,66,64,35,25,33,36,28,26,18,38,13,38,48,36,62,37,56,38,71,85,62,80,40,51,78,37,58,41,31,33,23,76,90,45,42,64,49,35,43,73,29,42,20,43,63,47,89,70,56,63,54,34,50,44,74,40,87,40,38,28,17,15,33,38,70,73,7,49,68,42,36,51,54,52,38,33,51,60,64,74,39,62,84,55,61,49,74,78,78,79,78,85,77,76,90,82,74,136

Foldseek 3Di:
DAAEEEEAEDPVCLVVSLVLCQVCVVLCQSYAYEYEQVSQVSNCVSNVHDYHYDHHQLLQSLVVLLVCLLLVNHQEYEYAYDPPDDDLVVVSVVSSVVSCVVQVRHYHHHSVSVVCCSPDPCVPPRDPRPCRARFDWDLQDDLQAEEEEEFAAAFAQLLVRVLCNVVVSSNYHYFYEYPPDAAQDWHWYWHWDDDPDPGTDTDTDHTHGGHGYPVPDDLVSHQEYEFTDGCGLVVLLVDVVLLVSVVVCLVVLGAYFHEAHSCSSVLSHDAPSAAAPEEEYAPVCCVSCVNSNYHYDDDDQQEWDDGRRYIYYHHSNVVVRRSVVSCVSSVTDGHTDHDDPPPPDPPDD

Nearest PDB structures (foldseek):
  3uk7-assembly1_C  TM=6.134E-01  e=5.095E-27  Arabidopsis thaliana
  4ofw-assembly1_C  TM=5.891E-01  e=1.534E-27  Arabidopsis thaliana
  4ogg-assembly1_B  TM=5.923E-01  e=6.100E-27  Arabidopsis thaliana
  1s89-assembly1_F  TM=9.888E-01  e=5.826E-14  Escherichia coli
  1wo8-assembly1_A  TM=9.856E-01  e=1.103E-12  Thermus thermophilus HB8

Mean predicted aligned error: 12.19 Å

InterPro domains:
  IPR002818 DJ-1/PfpI [PF01965] (146-327)
  IPR004363 Methylglyoxal synthase [MF_00549] (3-122)
  IPR004363 Methylglyoxal synthase [NF003559] (2-127)
  IPR004363 Methylglyoxal synthase [cd01422] (4-118)
  IPR006286 Deglycase PfpI-like [PS51276] (145-331)
  IPR006286 Deglycase PfpI-like [PTHR42733] (143-334)
  IPR006286 Deglycase PfpI-like [TIGR01382] (147-330)
  IPR011607 Methylglyoxal synthase-like domain [PF02142] (17-100)
  IPR011607 Methylglyoxal synthase-like domain [PS51855] (1-141)
  IPR011607 Methylglyoxal synthase-like domain [SM00851] (16-109)
  IPR018148 Methylglyoxal synthase, active site [PS01335] (56-64)
  IPR029062 Class I glutamine amidotransferase-like [G3DSA:3.40.50.880] (142-338)
  IPR029062 Class I glutamine amidotransferase-like [SSF52317] (147-332)
  IPR036914 Methylglyoxal synthase-like domain superfamily [G3DSA:3.40.50.1380] (1-138)
  IPR036914 Methylglyoxal synthase-like domain superfamily [SSF52335] (2-126)

Organism: NCBI:txid3029062